Protein AF-A0A2D9DN29-F1 (afdb_monomer_lite)

pLDDT: mean 83.64, std 12.8, range [42.81, 98.19]

Sequence (207 aa):
MEIKDIDKYRRTLFHETGHYIARKLNLSIYKKGAGIKEIYIKEEKFTTNGLDYSGGATAKIPENYVDEGFIKDVPHYIAVIIYGCIIQVLYQRNFKNKKFRECFSLDNSAQGISDMDSFTRIGIEFTGPKRLKLVEYIENEYLDLIEENYKKLEKMVGKETFIFEKEGSKYILNLEQIDRLLEDFLISHTKYYKRFIKKIIEIKNDR

Foldseek 3Di:
DDDDPVVLVLLQLQLQLQLQLLQVLCCVPPVDDFAWPWKKKFWDADPPPGIHIHIDTDGPADPPDDDPVADPLLLSQLSSLLRSLLRSQLVCCVPPVDFSVVLADPPDPPRNVVSNVSQCRNPPLCDDPLVVQLSCCSRPPLSVVCNVLSVLVCVQSVPDDQFPDDDPRMGIGDVVSSCVSCVVSSVVCSVSSVVSSVVNVVSSPDD

Secondary structure (DSSP, 8-state):
-PPSSHHHHHHHHHHHHHHHHHHHHIIIII--S-EEEEEEEEEEEETTTEEEEEEEEEEE--TT----SS-S-HHHHHHHHHHHHHHHHHHHHHHH---GGGGG-TT--SSSHHHHHHHHTTGGGG-THHHHHHHHHIIIIIHHHHHHHHHHHHHHHTT---EEEEETTEEEE-HHHHHHHHHHHHHHHHHHHHHHHHHHHHHHH--

Radius of gyration: 16.64 Å; chains: 1; bounding box: 40×39×47 Å

Structure (mmCIF, N/CA/C/O backbone):
data_AF-A0A2D9DN29-F1
#
_entry.id   AF-A0A2D9DN29-F1
#
loop_
_atom_site.group_PDB
_atom_site.id
_atom_site.type_symbol
_atom_site.label_atom_id
_atom_site.label_alt_id
_atom_site.label_comp_id
_atom_site.label_asym_id
_atom_site.label_entity_id
_atom_site.label_seq_id
_atom_site.pdbx_PDB_ins_code
_atom_site.Cartn_x
_atom_site.Cartn_y
_atom_site.Cartn_z
_atom_site.occupancy
_atom_site.B_iso_or_equiv
_atom_site.auth_seq_id
_atom_site.auth_comp_id
_atom_site.auth_asym_id
_atom_site.auth_atom_id
_atom_site.pdbx_PDB_model_num
ATOM 1 N N . MET A 1 1 ? -12.395 -1.067 23.835 1.00 66.81 1 MET A N 1
ATOM 2 C CA . MET A 1 1 ? -11.201 -0.212 23.678 1.00 66.81 1 MET A CA 1
ATOM 3 C C . MET A 1 1 ? -11.572 0.931 22.758 1.00 66.81 1 MET A C 1
ATOM 5 O O . MET A 1 1 ? -12.096 0.666 21.687 1.00 66.81 1 MET A O 1
ATOM 9 N N . GLU A 1 2 ? -11.390 2.170 23.200 1.00 74.25 2 GLU A N 1
ATOM 10 C CA . GLU A 1 2 ? -11.815 3.349 22.442 1.00 74.25 2 GLU A CA 1
ATOM 11 C C . GLU A 1 2 ? -10.648 3.899 21.616 1.00 74.25 2 GLU A C 1
ATOM 13 O O . GLU A 1 2 ? -9.566 4.147 22.153 1.00 74.25 2 GLU A O 1
ATOM 18 N N . ILE A 1 3 ? -10.864 4.056 20.310 1.00 80.56 3 ILE A N 1
ATOM 19 C CA . ILE A 1 3 ? -9.913 4.680 19.387 1.00 80.56 3 ILE A CA 1
ATOM 20 C C . ILE A 1 3 ? -10.229 6.169 19.339 1.00 80.56 3 ILE A C 1
ATOM 22 O O . ILE A 1 3 ? -11.357 6.562 19.045 1.00 80.56 3 ILE A O 1
ATOM 26 N N . LYS A 1 4 ? -9.226 6.999 19.608 1.00 79.62 4 LYS A N 1
ATOM 27 C CA . LYS A 1 4 ? -9.350 8.455 19.532 1.00 79.62 4 LYS A CA 1
ATOM 28 C C . LYS A 1 4 ? -9.124 8.901 18.088 1.00 79.62 4 LYS A C 1
ATOM 30 O O . LYS A 1 4 ? -8.220 8.401 17.445 1.00 79.62 4 LYS A O 1
ATOM 35 N N . ASP A 1 5 ? -9.913 9.845 17.580 1.00 84.25 5 ASP A N 1
ATOM 36 C CA . ASP A 1 5 ? -9.777 10.343 16.195 1.00 84.25 5 ASP A CA 1
ATOM 37 C C . ASP A 1 5 ? -9.776 9.197 15.152 1.00 84.25 5 ASP A C 1
ATOM 39 O O . ASP A 1 5 ? -8.768 8.861 14.518 1.00 84.25 5 ASP A O 1
ATOM 43 N N . ILE A 1 6 ? -10.944 8.555 15.019 1.00 85.19 6 ILE A N 1
ATOM 44 C CA . ILE A 1 6 ? -11.143 7.357 14.190 1.00 85.19 6 ILE A CA 1
ATOM 45 C C . ILE A 1 6 ? -10.719 7.560 12.730 1.00 85.19 6 ILE A C 1
ATOM 47 O O . ILE A 1 6 ? -10.278 6.611 12.086 1.00 85.19 6 ILE A O 1
ATOM 51 N N . ASP A 1 7 ? -10.800 8.785 12.212 1.00 85.19 7 ASP A N 1
ATOM 52 C CA . ASP A 1 7 ? -10.444 9.092 10.830 1.00 85.19 7 ASP A CA 1
ATOM 53 C C . ASP A 1 7 ? -8.933 9.024 10.607 1.00 85.19 7 ASP A C 1
ATOM 55 O O . ASP A 1 7 ? -8.484 8.443 9.611 1.00 85.19 7 ASP A O 1
ATOM 59 N N . LYS A 1 8 ? -8.134 9.562 11.541 1.00 86.69 8 LYS A N 1
ATOM 60 C CA . LYS A 1 8 ? -6.669 9.439 11.489 1.00 86.69 8 LYS A CA 1
ATOM 61 C C . LYS A 1 8 ? -6.223 7.997 11.688 1.00 86.69 8 LYS A C 1
ATOM 63 O O . LYS A 1 8 ? -5.358 7.538 10.943 1.00 86.69 8 LYS A O 1
ATOM 68 N N . TYR A 1 9 ? -6.847 7.274 12.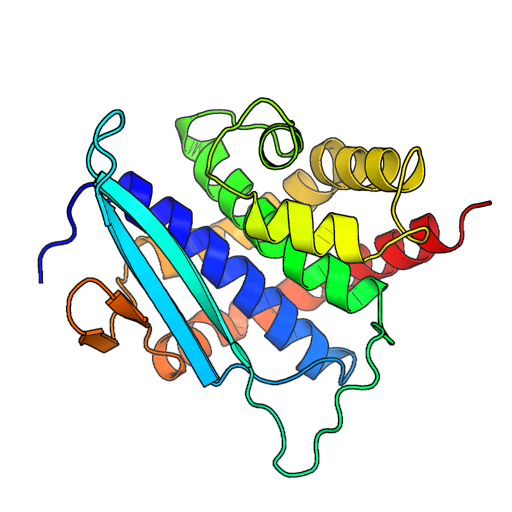618 1.00 88.00 9 TYR A N 1
ATOM 69 C CA . TYR A 1 9 ? -6.584 5.848 12.803 1.00 88.00 9 TYR A CA 1
ATOM 70 C C . TYR A 1 9 ? -6.886 5.054 11.527 1.00 88.00 9 TYR A C 1
ATOM 72 O O . TYR A 1 9 ? -6.027 4.321 11.042 1.00 88.00 9 TYR A O 1
ATOM 80 N N . ARG A 1 10 ? -8.077 5.231 10.937 1.00 88.50 10 ARG A N 1
ATOM 81 C CA . ARG A 1 10 ? -8.487 4.524 9.714 1.00 88.50 10 ARG A CA 1
ATOM 82 C C . ARG A 1 10 ? -7.567 4.832 8.545 1.00 88.50 10 ARG A C 1
ATOM 84 O O . ARG A 1 10 ? -7.200 3.919 7.817 1.00 88.50 10 ARG A O 1
ATOM 91 N N . ARG A 1 11 ? -7.145 6.088 8.384 1.00 89.06 11 ARG A N 1
ATOM 92 C CA . ARG A 1 11 ? -6.163 6.466 7.360 1.00 89.06 11 ARG A CA 1
ATOM 93 C C . ARG A 1 11 ? -4.888 5.625 7.486 1.00 89.06 11 ARG A C 1
ATOM 95 O O . ARG A 1 11 ? -4.448 5.060 6.488 1.00 89.06 11 ARG A O 1
ATOM 102 N N . THR A 1 12 ? -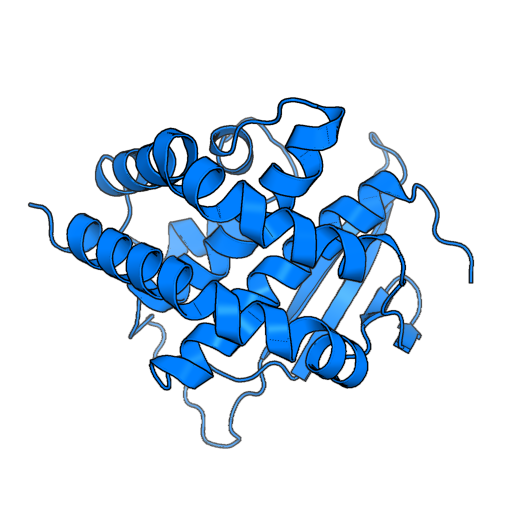4.332 5.519 8.691 1.00 89.81 12 THR A N 1
ATOM 103 C CA . THR A 1 12 ? -3.129 4.715 8.952 1.00 89.81 12 THR A CA 1
ATOM 104 C C . THR A 1 12 ? -3.409 3.216 8.797 1.00 89.81 12 THR A C 1
ATOM 106 O O . THR A 1 12 ? -2.601 2.496 8.223 1.00 89.81 12 THR A O 1
ATOM 109 N N . LEU A 1 13 ? -4.591 2.741 9.194 1.00 91.06 13 LEU A N 1
ATOM 110 C CA . LEU A 1 13 ? -5.007 1.353 8.988 1.00 91.06 13 LEU A CA 1
ATOM 111 C C . LEU A 1 13 ? -5.055 0.968 7.504 1.00 91.06 13 LEU A C 1
ATOM 113 O O . LEU A 1 13 ? -4.534 -0.079 7.122 1.00 91.06 13 LEU A O 1
ATOM 117 N N . PHE A 1 14 ? -5.650 1.810 6.659 1.00 91.81 14 PHE A N 1
ATOM 118 C CA . PHE A 1 14 ? -5.684 1.587 5.213 1.00 91.81 14 PHE A CA 1
ATOM 119 C C . PHE A 1 14 ? -4.281 1.621 4.598 1.00 91.81 14 PHE A C 1
ATOM 121 O O . PHE A 1 14 ? -3.990 0.804 3.724 1.00 91.81 14 PHE A O 1
ATOM 128 N N . HIS A 1 15 ? -3.405 2.502 5.085 1.00 92.25 15 HIS A N 1
ATOM 129 C CA . HIS A 1 15 ? -2.005 2.551 4.670 1.00 92.25 15 HIS A CA 1
ATOM 130 C C . HIS A 1 15 ? -1.276 1.230 4.963 1.00 92.25 15 HIS A C 1
ATOM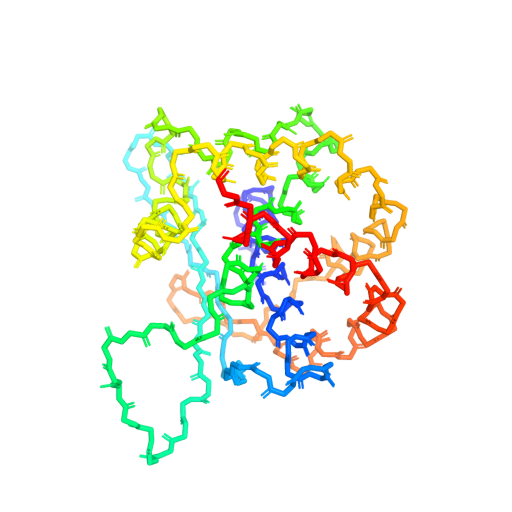 132 O O . HIS A 1 15 ? -0.771 0.576 4.048 1.00 92.25 15 HIS A O 1
ATOM 138 N N . GLU A 1 16 ? -1.307 0.763 6.213 1.00 91.38 16 GLU A N 1
ATOM 139 C CA . GLU A 1 16 ? -0.656 -0.497 6.593 1.00 91.38 16 GLU A CA 1
ATOM 140 C C . GLU A 1 16 ? -1.271 -1.710 5.888 1.00 91.38 16 GLU A C 1
ATOM 142 O O . GLU A 1 16 ? -0.565 -2.633 5.469 1.00 91.38 16 GLU A O 1
ATOM 147 N N . THR A 1 17 ? -2.588 -1.687 5.671 1.00 92.06 17 THR A N 1
ATOM 148 C CA . THR A 1 17 ? -3.281 -2.716 4.887 1.00 92.06 17 THR A CA 1
ATOM 149 C C . THR A 1 17 ? -2.782 -2.741 3.440 1.00 92.06 17 THR A C 1
ATOM 151 O O . THR A 1 17 ? -2.617 -3.816 2.863 1.00 92.06 17 THR A O 1
ATOM 154 N N . GLY A 1 18 ? -2.471 -1.584 2.847 1.00 94.19 18 GLY A N 1
ATOM 155 C CA . GLY A 1 18 ? -1.857 -1.508 1.521 1.00 94.19 18 GLY A CA 1
ATOM 156 C C . GLY A 1 18 ? -0.496 -2.201 1.469 1.00 94.19 18 GLY A C 1
ATOM 157 O O . GLY A 1 18 ? -0.277 -3.061 0.610 1.00 94.19 18 GLY A O 1
ATOM 158 N N . HIS A 1 19 ? 0.393 -1.917 2.424 1.00 92.75 19 HIS A N 1
ATOM 159 C CA . HIS A 1 19 ? 1.672 -2.627 2.523 1.00 92.75 19 HIS A CA 1
ATOM 160 C C . HIS A 1 19 ? 1.491 -4.137 2.719 1.00 92.75 19 HIS A C 1
ATOM 162 O O . HIS A 1 19 ? 2.220 -4.935 2.119 1.00 92.75 19 HIS A O 1
ATOM 168 N N . TYR A 1 20 ? 0.520 -4.537 3.544 1.00 93.38 20 TYR A N 1
ATOM 169 C CA . TYR A 1 20 ? 0.180 -5.939 3.767 1.00 93.38 20 TYR A CA 1
ATOM 170 C C . TYR A 1 20 ? -0.211 -6.641 2.463 1.00 93.38 20 TYR A C 1
ATOM 172 O O . TYR A 1 20 ? 0.391 -7.657 2.101 1.00 93.38 20 TYR A O 1
ATOM 180 N N . ILE A 1 21 ? -1.160 -6.059 1.722 1.00 94.50 21 ILE A N 1
ATOM 181 C CA . ILE A 1 21 ? -1.642 -6.570 0.433 1.00 94.50 21 ILE A CA 1
ATOM 182 C C . ILE A 1 21 ? -0.472 -6.771 -0.533 1.00 94.50 21 ILE A C 1
ATOM 184 O O . ILE A 1 21 ? -0.311 -7.861 -1.086 1.00 94.50 21 ILE A O 1
ATOM 188 N N . ALA A 1 22 ? 0.381 -5.760 -0.705 1.00 95.69 22 ALA A N 1
ATOM 189 C CA . ALA A 1 22 ? 1.507 -5.835 -1.633 1.00 95.69 22 ALA A CA 1
ATOM 190 C C . ALA A 1 22 ? 2.504 -6.943 -1.266 1.00 95.69 22 ALA A C 1
ATOM 192 O O . ALA A 1 22 ? 2.942 -7.700 -2.134 1.00 95.69 22 ALA A O 1
ATOM 193 N N . ARG A 1 23 ? 2.825 -7.109 0.024 1.00 94.19 23 ARG A N 1
ATOM 194 C CA . ARG A 1 23 ? 3.705 -8.196 0.490 1.00 94.19 23 ARG A CA 1
ATOM 195 C C . ARG A 1 23 ? 3.085 -9.575 0.248 1.00 94.19 23 ARG A C 1
ATOM 197 O O . ARG A 1 23 ? 3.772 -10.466 -0.250 1.00 94.19 23 ARG A O 1
ATOM 204 N N . LYS A 1 24 ? 1.790 -9.755 0.534 1.00 94.50 24 LYS A N 1
ATOM 205 C CA . LYS A 1 24 ? 1.083 -11.028 0.291 1.00 94.50 24 LYS A CA 1
ATOM 206 C C . LYS A 1 24 ? 1.020 -11.370 -1.197 1.00 94.50 24 LYS A C 1
ATOM 208 O O . LYS A 1 24 ? 1.250 -12.522 -1.571 1.00 94.50 24 LYS A O 1
ATOM 213 N N . LEU A 1 25 ? 0.772 -10.384 -2.056 1.00 96.25 25 LEU A N 1
ATOM 214 C CA . LEU A 1 25 ? 0.756 -10.574 -3.508 1.00 96.25 25 LEU A CA 1
ATOM 215 C C . LEU A 1 25 ? 2.161 -10.838 -4.069 1.00 96.25 25 LEU A C 1
ATOM 217 O O . LEU A 1 25 ? 2.321 -11.723 -4.907 1.00 96.25 25 LEU A O 1
ATOM 221 N N . ASN A 1 26 ? 3.196 -10.162 -3.563 1.00 95.62 26 ASN A N 1
ATOM 222 C CA . ASN A 1 26 ? 4.586 -10.450 -3.933 1.00 95.62 26 ASN A CA 1
ATOM 223 C C . ASN A 1 26 ? 4.983 -11.899 -3.620 1.00 95.62 26 ASN A C 1
ATOM 225 O O . ASN A 1 26 ? 5.569 -12.576 -4.468 1.00 95.62 26 ASN A O 1
ATOM 229 N N . LEU A 1 27 ? 4.631 -12.391 -2.432 1.00 93.31 27 LEU A N 1
ATOM 230 C CA . LEU A 1 27 ? 4.927 -13.765 -2.027 1.00 93.31 27 LEU A CA 1
ATOM 231 C C . LEU A 1 27 ? 4.133 -14.791 -2.836 1.00 93.31 27 LEU A C 1
ATOM 233 O O . LEU A 1 27 ? 4.716 -15.745 -3.346 1.00 93.31 27 LEU A O 1
ATOM 237 N N . SER A 1 28 ? 2.822 -14.595 -2.981 1.00 94.06 28 SER A N 1
ATOM 238 C CA . SER A 1 28 ? 1.945 -15.569 -3.646 1.00 94.06 28 SER A CA 1
ATOM 239 C C . SER A 1 28 ? 2.158 -15.647 -5.160 1.00 94.06 28 SER A C 1
ATOM 241 O O . SER A 1 28 ? 2.118 -16.738 -5.723 1.00 94.06 28 SER A O 1
ATOM 243 N N . ILE A 1 29 ? 2.415 -14.517 -5.828 1.00 95.81 29 ILE A N 1
ATOM 244 C CA . ILE A 1 29 ? 2.535 -14.461 -7.292 1.00 95.81 29 ILE A CA 1
ATOM 245 C C . ILE A 1 29 ? 3.979 -14.682 -7.744 1.00 95.81 29 ILE A C 1
ATOM 247 O O . ILE A 1 29 ? 4.219 -15.408 -8.708 1.00 95.81 29 ILE A O 1
ATOM 251 N N . TYR A 1 30 ? 4.935 -14.032 -7.078 1.00 94.75 30 TYR A N 1
ATOM 252 C CA . TYR A 1 30 ? 6.318 -13.928 -7.555 1.00 94.75 30 TYR A CA 1
ATOM 253 C C . TYR A 1 30 ? 7.326 -14.647 -6.657 1.00 94.75 30 TYR A C 1
ATOM 255 O O . TYR A 1 30 ? 8.495 -14.750 -7.028 1.00 94.75 30 TYR A O 1
ATOM 263 N N . LYS A 1 31 ? 6.894 -15.146 -5.489 1.00 92.25 31 LYS A N 1
ATOM 264 C CA . LYS A 1 31 ? 7.772 -15.717 -4.455 1.00 92.25 31 LYS A CA 1
ATOM 265 C C . LYS A 1 31 ? 8.882 -14.735 -4.047 1.00 92.25 31 LYS A C 1
ATOM 267 O O . LYS A 1 31 ? 10.027 -15.133 -3.850 1.00 92.25 31 LYS A O 1
ATOM 272 N N . LYS A 1 32 ? 8.549 -13.438 -3.967 1.00 90.12 32 LYS A N 1
ATOM 273 C CA . LYS A 1 32 ? 9.483 -12.347 -3.637 1.00 90.12 32 LYS A CA 1
ATOM 274 C C . LYS A 1 32 ? 9.167 -11.700 -2.291 1.00 90.12 32 LYS A C 1
ATOM 276 O O . LYS A 1 32 ? 8.002 -11.514 -1.947 1.00 90.12 32 LYS A O 1
ATOM 281 N N . GLY A 1 33 ? 10.218 -11.273 -1.590 1.00 83.56 33 GLY A N 1
ATOM 282 C CA . GLY A 1 33 ? 10.129 -10.611 -0.288 1.00 83.56 33 GLY A CA 1
ATOM 283 C C . GLY A 1 33 ? 10.006 -11.584 0.886 1.00 83.56 33 GLY A C 1
ATOM 284 O O . GLY A 1 33 ? 10.114 -12.797 0.726 1.00 83.56 33 GLY A O 1
ATOM 285 N N . ALA A 1 34 ? 9.794 -11.029 2.077 1.00 82.69 34 ALA A N 1
ATOM 286 C CA . ALA A 1 34 ? 9.571 -11.784 3.304 1.00 82.69 34 ALA A CA 1
ATOM 287 C C . ALA A 1 34 ? 8.096 -11.722 3.724 1.00 82.69 34 ALA A C 1
ATOM 289 O O . ALA A 1 34 ? 7.380 -10.770 3.400 1.00 82.69 34 ALA A O 1
ATOM 290 N N . GLY A 1 35 ? 7.659 -12.740 4.470 1.00 84.88 35 GLY A N 1
ATOM 291 C CA . GLY A 1 35 ? 6.363 -12.737 5.151 1.00 84.88 35 GLY A CA 1
ATOM 292 C C . GLY A 1 35 ? 6.244 -11.597 6.158 1.00 84.88 35 GLY A C 1
ATOM 293 O O . GLY A 1 35 ? 7.219 -10.918 6.475 1.00 84.88 35 GLY A O 1
ATOM 294 N N . ILE A 1 36 ? 5.045 -11.413 6.696 1.00 88.69 36 ILE A N 1
ATOM 295 C CA . ILE A 1 36 ? 4.774 -10.430 7.747 1.00 88.69 36 ILE A CA 1
ATOM 296 C C . ILE A 1 36 ? 4.655 -11.183 9.065 1.00 88.69 36 ILE A C 1
ATOM 298 O O . ILE A 1 36 ? 3.959 -12.195 9.134 1.00 88.69 36 ILE A O 1
ATOM 302 N N . LYS A 1 37 ? 5.368 -10.709 10.084 1.00 89.12 37 LYS A N 1
ATOM 303 C CA . LYS A 1 37 ? 5.278 -11.221 11.453 1.00 89.12 37 LYS A CA 1
ATOM 304 C C . LYS A 1 37 ? 4.251 -10.434 12.261 1.00 89.12 37 LYS A C 1
ATOM 306 O O . LYS A 1 37 ? 3.500 -11.029 13.019 1.00 89.12 37 LYS A O 1
ATOM 311 N N . GLU A 1 38 ? 4.216 -9.119 12.084 1.00 90.00 38 GLU A N 1
ATOM 312 C CA . GLU A 1 38 ? 3.331 -8.227 12.830 1.00 90.00 38 GLU A CA 1
ATOM 313 C C . GLU A 1 38 ? 3.004 -6.991 11.989 1.00 90.00 38 GLU A C 1
ATOM 315 O O . GLU A 1 38 ? 3.858 -6.516 11.235 1.00 90.00 38 GLU A O 1
ATOM 320 N N . ILE A 1 39 ? 1.795 -6.456 12.159 1.00 91.75 39 ILE A N 1
ATOM 321 C CA . ILE A 1 39 ? 1.445 -5.082 11.790 1.00 91.75 39 ILE A CA 1
ATOM 322 C C . ILE A 1 39 ? 0.942 -4.379 13.034 1.00 91.75 39 ILE A C 1
ATOM 324 O O . ILE A 1 39 ? 0.201 -4.963 13.827 1.00 91.75 39 ILE A O 1
ATOM 328 N N . TYR A 1 40 ? 1.314 -3.116 13.180 1.00 91.56 40 TYR A N 1
ATOM 329 C CA . TYR A 1 40 ? 0.842 -2.287 14.264 1.00 91.56 40 TYR A CA 1
ATOM 330 C C . TYR A 1 40 ? 0.505 -0.872 13.817 1.00 91.56 40 TYR A C 1
ATOM 332 O O . TYR A 1 40 ? 1.000 -0.367 12.811 1.00 91.56 40 TYR A O 1
ATOM 340 N N . ILE A 1 41 ? -0.316 -0.221 14.632 1.00 91.06 41 ILE A N 1
ATOM 341 C CA . ILE A 1 41 ? -0.629 1.201 14.550 1.00 91.06 41 ILE A CA 1
ATOM 342 C C . ILE A 1 41 ? -0.315 1.808 15.913 1.00 91.06 41 ILE A C 1
ATOM 344 O O . ILE A 1 41 ? -0.793 1.315 16.928 1.00 91.06 41 ILE A O 1
ATOM 348 N N . LYS A 1 42 ? 0.484 2.866 15.973 1.00 90.81 42 LYS A N 1
ATOM 349 C CA . LYS A 1 42 ? 0.934 3.495 17.215 1.00 90.81 42 LYS A CA 1
ATOM 350 C C . LYS A 1 42 ? 0.380 4.910 17.337 1.00 90.81 42 LYS A C 1
ATOM 352 O O . LYS A 1 42 ? 0.438 5.688 16.391 1.00 90.81 42 LYS A O 1
ATOM 357 N N . GLU A 1 43 ? -0.141 5.246 18.516 1.00 89.31 43 GLU A N 1
ATOM 358 C CA . GLU A 1 43 ? -0.519 6.622 18.850 1.00 89.31 43 GLU A CA 1
ATOM 359 C C . GLU A 1 43 ? 0.728 7.486 19.003 1.00 89.31 43 GLU A C 1
ATOM 361 O O . GLU A 1 43 ? 1.594 7.202 19.837 1.00 89.31 43 GLU A O 1
ATOM 366 N N . GLU A 1 44 ? 0.770 8.575 18.245 1.00 86.19 44 GLU A N 1
ATOM 367 C CA . GLU A 1 44 ? 1.776 9.621 18.354 1.00 86.19 44 GLU A CA 1
ATOM 368 C C . GLU A 1 44 ? 1.108 10.889 18.884 1.00 86.19 44 GLU A C 1
ATOM 370 O O . GLU A 1 44 ? 0.090 11.351 18.367 1.00 86.19 44 GLU A O 1
ATOM 375 N N . LYS A 1 45 ? 1.668 11.465 19.947 1.00 78.75 45 LYS A N 1
ATOM 376 C CA . LYS A 1 45 ? 1.213 12.755 20.473 1.00 78.75 45 LYS A CA 1
ATOM 377 C C . LYS A 1 45 ? 2.197 13.825 20.036 1.00 78.75 45 LYS A C 1
ATOM 379 O O . LYS A 1 45 ? 3.320 13.862 20.530 1.00 78.75 45 LYS A O 1
ATOM 384 N N . PHE A 1 46 ? 1.757 14.704 19.146 1.00 73.12 46 PHE A N 1
ATOM 385 C CA . PHE A 1 46 ? 2.530 15.860 18.714 1.00 73.12 46 PHE A CA 1
ATOM 386 C C . PHE A 1 46 ? 2.078 17.105 19.475 1.00 73.12 46 PHE A C 1
ATOM 388 O O . PHE A 1 46 ? 0.885 17.338 19.669 1.00 73.12 46 PHE A O 1
ATOM 395 N N . THR A 1 47 ? 3.036 17.931 19.888 1.00 54.47 47 THR A N 1
ATOM 396 C CA . THR A 1 47 ? 2.775 19.176 20.626 1.00 54.47 47 THR A CA 1
ATOM 397 C C . THR A 1 47 ? 1.980 20.197 19.808 1.00 54.47 47 THR A C 1
ATOM 399 O O . THR A 1 47 ? 1.227 20.973 20.385 1.00 54.47 47 THR A O 1
ATOM 402 N N . THR A 1 48 ? 2.106 20.180 18.477 1.00 58.38 48 THR A N 1
ATOM 403 C CA . THR A 1 48 ? 1.499 21.159 17.558 1.00 58.38 48 THR A CA 1
ATOM 404 C C . THR A 1 48 ? 0.238 20.665 16.845 1.00 58.38 48 THR A C 1
ATOM 406 O O . THR A 1 48 ? -0.668 21.456 16.608 1.00 58.38 48 THR A O 1
ATOM 409 N N . ASN A 1 49 ? 0.146 19.367 16.534 1.00 62.03 49 ASN A N 1
ATOM 410 C CA . ASN A 1 49 ? -0.927 18.794 15.700 1.00 62.03 49 ASN A CA 1
ATOM 411 C C . ASN A 1 49 ? -1.892 17.872 16.475 1.00 62.03 49 ASN A C 1
ATOM 413 O O . ASN A 1 49 ? -2.767 17.233 15.882 1.00 62.03 49 ASN A O 1
ATOM 417 N N . GLY A 1 50 ? -1.744 17.800 17.801 1.00 78.50 50 GLY A N 1
ATOM 418 C CA . GLY A 1 50 ? -2.542 16.935 18.665 1.00 78.50 50 GLY A CA 1
ATOM 419 C C . GLY A 1 50 ? -2.182 15.453 18.515 1.00 78.50 50 GLY A C 1
ATOM 420 O O . GLY A 1 50 ? -1.014 15.089 18.388 1.00 78.50 50 GLY A O 1
ATOM 421 N N . LEU A 1 51 ? -3.195 14.586 18.582 1.00 81.75 51 LEU A N 1
ATOM 422 C CA . LEU A 1 51 ? -3.040 13.140 18.408 1.00 81.75 51 LEU A CA 1
ATOM 423 C C . LEU A 1 51 ? -2.941 12.770 16.922 1.00 81.75 51 LEU A C 1
ATOM 425 O O . LEU A 1 51 ? -3.720 13.267 16.102 1.00 81.75 51 LEU A O 1
ATOM 429 N N . ASP A 1 52 ? -2.041 11.850 16.601 1.00 86.56 52 ASP A N 1
ATOM 430 C CA . ASP A 1 52 ? -1.899 11.228 15.290 1.00 86.56 52 ASP A CA 1
ATOM 431 C C . ASP A 1 52 ? -1.561 9.732 15.421 1.00 86.56 52 ASP A C 1
ATOM 433 O O . ASP A 1 52 ? -1.397 9.208 16.526 1.00 86.56 52 ASP A O 1
ATOM 437 N N . TYR A 1 53 ? -1.46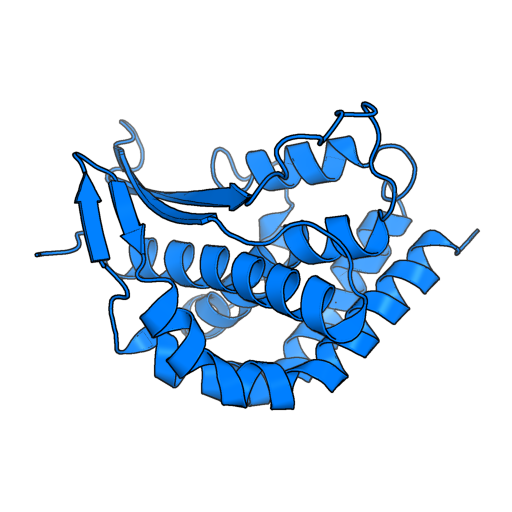9 9.045 14.285 1.00 86.50 53 TYR A N 1
ATOM 438 C CA . TYR A 1 53 ? -1.210 7.612 14.213 1.00 86.50 53 TYR A CA 1
ATOM 439 C C . TYR A 1 53 ? -0.109 7.294 13.204 1.00 86.50 53 TYR A C 1
ATOM 441 O O . TYR A 1 53 ? -0.257 7.587 12.015 1.00 86.50 53 TYR A O 1
ATOM 449 N N . SER A 1 54 ? 0.952 6.635 13.665 1.00 88.00 54 SER A N 1
ATOM 450 C CA . SER A 1 54 ? 1.967 6.009 12.814 1.00 88.00 54 SER A CA 1
ATOM 451 C C . SER A 1 54 ? 1.674 4.516 12.660 1.00 88.00 54 SER A C 1
ATOM 453 O O . SER A 1 54 ? 0.964 3.925 13.475 1.00 88.00 54 SER A O 1
ATOM 455 N N . GLY A 1 55 ? 2.171 3.905 11.593 1.00 87.44 55 GLY A N 1
ATOM 456 C CA . GLY A 1 55 ? 2.030 2.476 11.351 1.00 87.44 55 GLY A CA 1
ATOM 457 C C . GLY A 1 55 ? 3.387 1.818 11.154 1.00 87.44 55 GLY A C 1
ATOM 458 O O . GLY A 1 55 ? 4.410 2.492 11.004 1.00 87.44 55 GLY A O 1
ATOM 459 N N . GLY A 1 56 ? 3.408 0.495 11.233 1.00 87.44 56 GLY A N 1
ATOM 460 C CA . GLY A 1 56 ? 4.589 -0.267 10.883 1.00 87.44 56 GLY A CA 1
ATOM 461 C C . GLY A 1 56 ? 4.309 -1.753 10.773 1.00 87.44 56 GLY A C 1
ATOM 462 O O . GLY A 1 56 ? 3.349 -2.286 11.332 1.00 87.44 56 GLY A O 1
ATOM 463 N N . ALA A 1 57 ? 5.204 -2.435 10.067 1.00 85.94 57 ALA A N 1
ATOM 464 C CA . ALA A 1 57 ? 5.158 -3.874 9.895 1.00 85.94 57 ALA A CA 1
ATOM 465 C C . ALA A 1 57 ? 6.538 -4.482 10.128 1.00 85.94 57 ALA A C 1
ATOM 467 O O . ALA A 1 57 ? 7.541 -3.987 9.609 1.00 85.94 57 ALA A O 1
ATOM 468 N N . THR A 1 58 ? 6.586 -5.595 10.853 1.00 85.44 58 THR A N 1
ATOM 469 C CA . THR A 1 58 ? 7.814 -6.377 11.017 1.00 85.44 58 THR A CA 1
ATOM 470 C C . THR A 1 58 ? 7.798 -7.575 10.075 1.00 85.44 58 THR A C 1
ATOM 472 O O . THR A 1 58 ? 6.789 -8.271 9.920 1.00 85.44 58 THR A O 1
ATOM 475 N N . ALA A 1 59 ? 8.920 -7.811 9.398 1.00 84.44 59 ALA A N 1
ATOM 476 C CA . ALA A 1 59 ? 9.063 -8.931 8.479 1.00 84.44 59 ALA A CA 1
ATOM 477 C C . ALA A 1 59 ? 9.355 -10.238 9.232 1.00 84.44 59 ALA A C 1
ATOM 479 O O . ALA A 1 59 ? 10.032 -10.254 10.261 1.00 84.44 59 ALA A O 1
ATOM 480 N N . LYS A 1 60 ? 8.896 -11.360 8.677 1.00 86.06 60 LYS A N 1
ATOM 481 C CA . LYS A 1 60 ? 9.309 -12.703 9.087 1.00 86.06 60 LYS A CA 1
ATOM 482 C C . LYS A 1 60 ? 10.663 -13.013 8.444 1.00 86.06 60 LYS A C 1
ATOM 484 O O . LYS A 1 60 ? 10.718 -13.585 7.356 1.00 86.06 60 LYS A O 1
ATOM 489 N N . ILE A 1 61 ? 11.735 -12.564 9.092 1.00 81.50 61 ILE A N 1
ATOM 490 C CA . ILE A 1 61 ? 13.116 -12.767 8.640 1.00 81.50 61 ILE A CA 1
ATOM 491 C C . ILE A 1 61 ? 13.526 -14.227 8.929 1.00 81.50 61 ILE A C 1
ATOM 493 O O . ILE A 1 61 ? 13.366 -14.669 10.068 1.00 81.50 61 ILE A O 1
ATOM 497 N N . PRO A 1 62 ? 14.006 -14.997 7.933 1.00 80.38 62 PRO A N 1
ATOM 498 C CA . PRO A 1 62 ? 14.567 -16.330 8.162 1.00 80.38 62 PRO A CA 1
ATOM 499 C C . PRO A 1 62 ? 15.782 -16.289 9.097 1.00 80.38 62 PRO A C 1
ATOM 501 O O . PRO A 1 62 ? 16.575 -15.357 9.015 1.00 80.38 62 PRO A O 1
ATOM 504 N N . GLU A 1 63 ? 15.983 -17.324 9.915 1.00 83.38 63 GLU A N 1
ATOM 505 C CA . GLU A 1 63 ? 17.121 -17.401 10.856 1.00 83.38 63 GLU A CA 1
ATOM 506 C C . GLU A 1 63 ? 18.486 -17.248 10.164 1.00 83.38 63 GLU A C 1
ATOM 508 O O . GLU A 1 63 ? 19.394 -16.636 10.713 1.00 83.38 63 GLU A O 1
ATOM 513 N N . ASN A 1 64 ? 18.601 -17.732 8.924 1.00 82.88 64 ASN A N 1
ATOM 514 C CA . ASN A 1 64 ? 19.830 -17.683 8.126 1.00 82.88 64 ASN A CA 1
ATOM 515 C C . ASN A 1 64 ? 19.883 -16.487 7.156 1.00 82.88 64 ASN A C 1
ATOM 517 O O . ASN A 1 64 ? 20.616 -16.527 6.167 1.00 82.88 64 ASN A O 1
ATOM 521 N N . TYR A 1 65 ? 19.057 -15.457 7.359 1.00 79.38 65 TYR A N 1
ATOM 522 C CA . TYR A 1 65 ? 19.073 -14.276 6.500 1.00 79.38 65 TYR A CA 1
ATOM 523 C C . TYR A 1 65 ? 20.341 -13.452 6.733 1.00 79.38 65 TYR A C 1
ATOM 525 O O . TYR A 1 65 ? 20.633 -13.046 7.856 1.00 79.38 65 TYR A O 1
ATOM 533 N N . VAL A 1 66 ? 21.054 -13.160 5.649 1.00 77.12 66 VAL A N 1
ATOM 534 C CA . VAL A 1 66 ? 22.193 -12.243 5.644 1.00 77.12 66 VAL A CA 1
ATOM 535 C C . VAL A 1 66 ? 21.759 -10.976 4.921 1.00 77.12 66 VAL A C 1
ATOM 537 O O . VAL A 1 66 ? 21.296 -11.043 3.783 1.00 77.12 66 VAL A O 1
ATOM 540 N N . ASP A 1 67 ? 21.885 -9.828 5.587 1.00 77.69 67 ASP A N 1
ATOM 541 C CA . ASP A 1 67 ? 21.661 -8.540 4.939 1.00 77.69 67 ASP A CA 1
ATOM 542 C C . ASP A 1 67 ? 22.820 -8.250 3.983 1.00 77.69 67 ASP A C 1
ATOM 544 O O . ASP A 1 67 ? 23.953 -8.013 4.397 1.00 77.69 67 ASP A O 1
ATOM 548 N N . GLU A 1 68 ? 22.531 -8.307 2.686 1.00 76.44 68 GLU A N 1
ATOM 549 C CA . GLU A 1 68 ? 23.513 -8.051 1.634 1.00 76.44 68 GLU A CA 1
ATOM 550 C C . GLU A 1 68 ? 23.750 -6.548 1.407 1.00 76.44 68 GLU A C 1
ATOM 552 O O . GLU A 1 68 ? 24.607 -6.175 0.610 1.00 76.44 68 GLU A O 1
ATOM 557 N N . GLY A 1 69 ? 23.004 -5.671 2.090 1.00 71.31 69 GLY A N 1
ATOM 558 C CA . GLY A 1 69 ? 23.165 -4.219 2.004 1.00 71.31 69 GLY A CA 1
ATOM 559 C C . GLY A 1 69 ? 22.609 -3.587 0.723 1.00 71.31 69 GLY A C 1
ATOM 560 O O . GLY A 1 69 ? 22.725 -2.376 0.543 1.00 71.31 69 GLY A O 1
ATOM 561 N N . PHE A 1 70 ? 21.982 -4.369 -0.166 1.00 71.00 70 PHE A N 1
ATOM 562 C CA . PHE A 1 70 ? 21.308 -3.869 -1.366 1.00 71.00 70 PH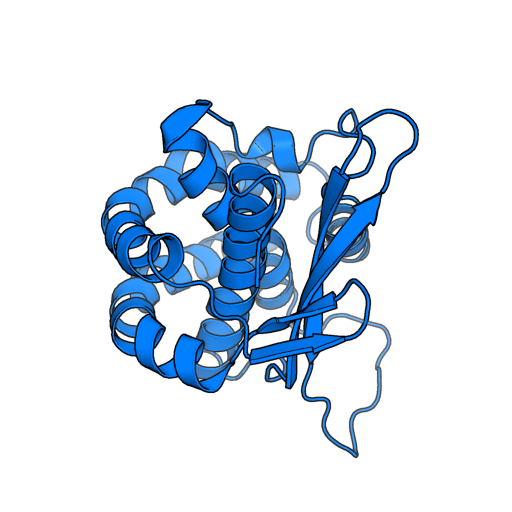E A CA 1
ATOM 563 C C . PHE A 1 70 ? 19.977 -4.582 -1.640 1.00 71.00 70 PHE A C 1
ATOM 565 O O . PHE A 1 70 ? 19.747 -5.729 -1.256 1.00 71.00 70 PHE A O 1
ATOM 572 N N . ILE A 1 71 ? 19.079 -3.890 -2.344 1.00 78.44 71 ILE A N 1
ATOM 573 C CA . ILE A 1 71 ? 17.749 -4.399 -2.693 1.00 78.44 71 ILE A CA 1
ATOM 574 C C . ILE A 1 71 ? 17.839 -5.190 -4.005 1.00 78.44 71 ILE A C 1
ATOM 576 O O . ILE A 1 71 ? 18.034 -4.608 -5.068 1.00 78.44 71 ILE A O 1
ATOM 580 N N . LYS A 1 72 ? 17.644 -6.514 -3.955 1.00 77.00 72 LYS A N 1
ATOM 581 C CA . LYS A 1 72 ? 17.662 -7.381 -5.155 1.00 77.00 72 LYS A CA 1
ATOM 582 C C . LYS A 1 72 ? 16.483 -7.147 -6.098 1.00 77.00 72 LYS A C 1
ATOM 584 O O . LYS A 1 72 ? 16.649 -7.029 -7.307 1.00 77.00 72 LYS A O 1
ATOM 589 N N . ASP A 1 73 ? 15.274 -7.104 -5.544 1.00 85.62 73 ASP A N 1
ATOM 590 C CA . ASP A 1 73 ? 14.025 -7.081 -6.308 1.00 85.62 73 ASP A CA 1
ATOM 591 C C . ASP A 1 73 ? 13.353 -5.709 -6.235 1.00 85.62 73 ASP A C 1
ATOM 593 O O . ASP A 1 73 ? 12.247 -5.560 -5.708 1.00 85.62 73 ASP A O 1
ATOM 597 N N . VAL A 1 74 ? 14.030 -4.701 -6.787 1.00 88.00 74 VAL A N 1
ATOM 598 C CA . VAL A 1 74 ? 13.598 -3.297 -6.720 1.00 88.00 74 VAL A CA 1
ATOM 599 C C . VAL A 1 74 ? 12.133 -3.079 -7.129 1.00 88.00 74 VAL A C 1
ATOM 601 O O . VAL A 1 74 ? 11.422 -2.440 -6.355 1.00 88.00 74 VAL A O 1
ATOM 604 N N . PRO A 1 75 ? 11.602 -3.640 -8.238 1.00 92.25 75 PRO A N 1
ATOM 605 C CA . PRO A 1 75 ? 10.198 -3.426 -8.597 1.00 92.25 75 PRO A CA 1
ATOM 606 C C . PRO A 1 75 ? 9.200 -3.889 -7.527 1.00 92.25 75 PRO A C 1
ATOM 608 O O . PRO A 1 75 ? 8.220 -3.204 -7.245 1.00 92.25 75 PRO A O 1
ATOM 611 N N . HIS A 1 76 ? 9.466 -5.036 -6.900 1.00 93.19 76 HIS A N 1
ATOM 612 C CA . HIS A 1 76 ? 8.606 -5.603 -5.860 1.00 93.19 76 HIS A CA 1
ATOM 613 C C . HIS A 1 76 ? 8.739 -4.832 -4.545 1.00 93.19 76 HIS A C 1
ATOM 615 O O . HIS A 1 76 ? 7.752 -4.664 -3.830 1.00 93.19 76 HIS A O 1
ATOM 621 N N . TYR A 1 77 ? 9.944 -4.349 -4.244 1.00 89.38 77 TYR A N 1
ATOM 622 C CA . TYR A 1 77 ? 10.213 -3.507 -3.085 1.00 89.38 77 TYR A CA 1
ATOM 623 C C . TYR A 1 77 ? 9.512 -2.144 -3.200 1.00 89.38 77 TYR A C 1
ATOM 625 O O . TYR A 1 77 ? 8.779 -1.755 -2.292 1.00 89.38 77 TYR A O 1
ATOM 633 N N . ILE A 1 78 ? 9.636 -1.475 -4.354 1.00 89.12 78 ILE A N 1
ATOM 634 C CA . ILE A 1 78 ? 8.908 -0.236 -4.677 1.00 89.12 78 ILE A CA 1
ATOM 635 C C . ILE A 1 78 ? 7.412 -0.439 -4.531 1.00 89.12 78 ILE A C 1
ATOM 637 O O . ILE A 1 78 ? 6.733 0.391 -3.928 1.00 89.12 78 ILE A O 1
ATOM 641 N N . ALA A 1 79 ? 6.899 -1.535 -5.093 1.00 93.38 79 ALA A N 1
ATOM 642 C CA . ALA A 1 79 ? 5.477 -1.800 -5.061 1.00 93.38 79 ALA A CA 1
ATOM 643 C C . ALA A 1 79 ? 4.954 -1.859 -3.628 1.00 93.38 79 ALA A C 1
ATOM 645 O O . ALA A 1 79 ? 3.922 -1.257 -3.363 1.00 93.38 79 ALA A O 1
ATOM 646 N N . VAL A 1 80 ? 5.691 -2.491 -2.705 1.00 91.69 80 VAL A N 1
ATOM 647 C CA . VAL A 1 80 ? 5.329 -2.533 -1.281 1.00 91.69 80 VAL A CA 1
ATOM 648 C C . VAL A 1 80 ? 5.294 -1.138 -0.676 1.00 91.69 80 VAL A C 1
ATOM 650 O O . VAL A 1 80 ? 4.284 -0.807 -0.064 1.00 91.69 80 VAL A O 1
ATOM 653 N N . ILE A 1 81 ? 6.339 -0.328 -0.865 1.00 87.00 81 ILE A N 1
ATOM 654 C CA . ILE A 1 81 ? 6.421 1.033 -0.302 1.00 87.00 81 ILE A CA 1
ATOM 655 C C . ILE A 1 81 ? 5.254 1.891 -0.788 1.00 87.00 81 ILE A C 1
ATOM 657 O O . ILE A 1 81 ? 4.565 2.543 -0.015 1.00 87.00 81 ILE A O 1
ATOM 661 N N . ILE A 1 82 ? 4.989 1.864 -2.088 1.00 90.25 82 ILE A N 1
ATOM 662 C CA . ILE A 1 82 ? 3.986 2.739 -2.685 1.00 90.25 82 ILE A CA 1
ATOM 663 C C . ILE A 1 82 ? 2.555 2.273 -2.396 1.00 90.25 82 ILE A C 1
ATOM 665 O O . ILE A 1 82 ? 1.644 3.104 -2.333 1.00 90.25 82 ILE A O 1
ATOM 669 N N . TYR A 1 83 ? 2.325 0.969 -2.225 1.00 94.12 83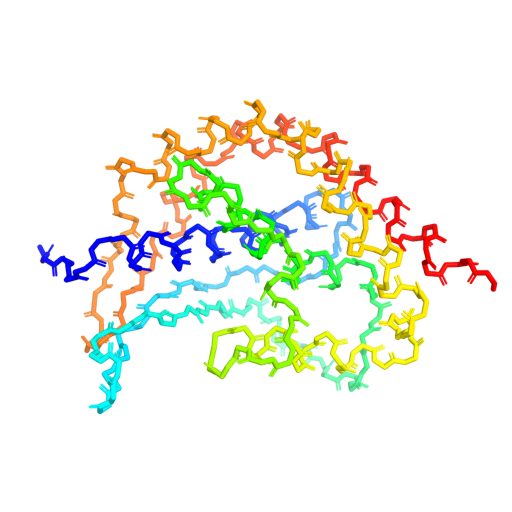 TYR A N 1
ATOM 670 C CA . TYR A 1 83 ? 0.965 0.450 -2.091 1.00 94.12 83 TYR A CA 1
ATOM 671 C C . TYR A 1 83 ? 0.222 0.982 -0.871 1.00 94.12 83 TYR A C 1
ATOM 673 O O . TYR A 1 83 ? -0.993 1.165 -0.948 1.00 94.12 83 TYR A O 1
ATOM 681 N N . GLY A 1 84 ? 0.934 1.256 0.227 1.00 92.94 84 GLY A N 1
ATOM 682 C CA . GLY A 1 84 ? 0.338 1.884 1.405 1.00 92.94 84 GLY A CA 1
ATOM 683 C C . GLY A 1 84 ? -0.287 3.231 1.051 1.00 92.94 84 GLY A C 1
ATOM 684 O O . GLY A 1 84 ? -1.481 3.449 1.264 1.00 92.94 84 GLY A O 1
ATOM 685 N N . CYS A 1 85 ? 0.473 4.084 0.363 1.00 91.06 85 CYS A N 1
ATOM 686 C CA . CYS A 1 85 ? -0.012 5.368 -0.140 1.00 91.06 85 CYS A CA 1
ATOM 687 C C . CYS A 1 85 ? -1.165 5.226 -1.144 1.00 91.06 85 CYS A C 1
ATOM 689 O O . CYS A 1 85 ? -2.110 6.006 -1.074 1.00 91.06 85 CYS A O 1
ATOM 691 N N . ILE A 1 86 ? -1.130 4.243 -2.053 1.00 94.31 86 ILE A N 1
ATOM 692 C CA . ILE A 1 86 ? -2.217 4.013 -3.026 1.00 94.31 86 ILE A CA 1
ATOM 693 C C . ILE A 1 86 ? -3.540 3.742 -2.300 1.00 94.31 86 ILE A C 1
ATOM 695 O O . ILE A 1 86 ? -4.540 4.416 -2.552 1.00 94.31 86 ILE A O 1
ATOM 699 N N . ILE A 1 87 ? -3.544 2.777 -1.378 1.00 94.75 87 ILE A N 1
ATOM 700 C CA . ILE A 1 87 ? -4.756 2.381 -0.650 1.00 94.75 87 ILE A CA 1
ATOM 701 C C . ILE A 1 87 ? -5.224 3.499 0.288 1.00 94.75 87 ILE A C 1
ATOM 703 O O . ILE A 1 87 ? -6.423 3.769 0.377 1.00 94.75 87 ILE A O 1
ATOM 707 N N . GLN A 1 88 ? -4.291 4.202 0.936 1.00 92.06 88 GLN A N 1
ATOM 708 C CA . GLN A 1 88 ? -4.610 5.371 1.748 1.00 92.06 88 GLN A CA 1
ATOM 709 C C . GLN A 1 88 ? -5.265 6.482 0.913 1.00 92.06 88 GLN A C 1
ATOM 711 O O . GLN A 1 88 ? -6.242 7.080 1.355 1.00 92.06 88 GLN A O 1
ATOM 716 N N . VAL A 1 89 ? -4.754 6.777 -0.284 1.00 92.31 89 VAL A N 1
ATOM 717 C CA . VAL A 1 89 ? -5.312 7.824 -1.155 1.00 92.31 89 VAL A CA 1
ATOM 718 C C . VAL A 1 89 ? -6.715 7.460 -1.615 1.00 92.31 89 VAL A C 1
ATOM 720 O O . VAL A 1 89 ? -7.586 8.321 -1.558 1.00 92.31 89 VAL A O 1
ATOM 723 N N . LEU A 1 90 ? -6.968 6.202 -1.987 1.00 93.06 90 LEU A N 1
ATOM 724 C CA . LEU A 1 90 ? -8.319 5.743 -2.332 1.00 93.06 90 LEU A CA 1
ATOM 725 C C . LEU A 1 90 ? -9.300 5.931 -1.174 1.00 93.06 90 LEU A C 1
ATOM 727 O O . LEU A 1 90 ? -10.376 6.484 -1.380 1.00 93.06 90 LEU A O 1
ATOM 731 N N . TYR A 1 91 ? -8.890 5.590 0.050 1.00 90.94 91 TYR A N 1
ATOM 732 C CA . TYR A 1 91 ? -9.682 5.889 1.243 1.00 90.94 91 TYR A CA 1
ATOM 733 C C . TYR A 1 91 ? -9.951 7.390 1.380 1.00 90.94 91 TYR A C 1
ATOM 735 O O . TYR A 1 91 ? -11.087 7.813 1.564 1.00 90.94 91 TYR A O 1
ATOM 743 N N . GLN A 1 92 ? -8.915 8.221 1.246 1.00 89.12 92 GLN A N 1
ATOM 744 C CA . GLN A 1 92 ? -9.027 9.666 1.440 1.00 89.12 92 GLN A CA 1
ATOM 745 C C . GLN A 1 92 ? -9.772 10.398 0.313 1.00 89.12 92 GLN A C 1
ATOM 747 O O . GLN A 1 92 ? -10.325 11.474 0.562 1.00 89.12 92 GLN A O 1
ATOM 752 N N . ARG A 1 93 ? -9.835 9.844 -0.905 1.00 86.81 93 ARG A N 1
ATOM 753 C CA . ARG A 1 93 ? -10.623 10.395 -2.022 1.00 86.81 93 ARG A CA 1
ATOM 754 C C . ARG A 1 93 ? -12.116 10.442 -1.690 1.00 86.81 93 ARG A C 1
ATOM 756 O O . ARG A 1 93 ? -12.759 11.415 -2.068 1.00 86.81 93 ARG A O 1
ATOM 763 N N . ASN A 1 94 ? -12.619 9.514 -0.873 1.00 76.12 94 ASN A N 1
ATOM 764 C CA . ASN A 1 94 ? -14.028 9.475 -0.461 1.00 76.12 94 ASN A CA 1
ATOM 765 C C . ASN A 1 94 ? -14.484 10.696 0.358 1.00 76.12 94 ASN A C 1
ATOM 767 O O . ASN A 1 94 ? -15.684 10.930 0.480 1.00 76.12 94 ASN A O 1
ATOM 771 N N . PHE A 1 95 ? -13.559 11.478 0.927 1.00 78.75 95 PHE A N 1
ATOM 772 C CA . PHE A 1 95 ? -13.909 12.618 1.784 1.00 78.75 95 PHE A CA 1
ATOM 773 C C . PHE A 1 95 ? -13.078 13.888 1.565 1.00 78.75 95 PHE A C 1
ATOM 775 O O . PHE A 1 95 ? -13.492 14.955 2.015 1.00 78.75 95 PHE A O 1
ATOM 782 N N . LYS A 1 96 ? -11.909 13.815 0.911 1.00 77.44 96 LYS A N 1
ATOM 783 C CA . LYS A 1 96 ? -10.974 14.953 0.790 1.00 77.44 96 LYS A CA 1
ATOM 784 C C . LYS A 1 96 ? -10.357 15.165 -0.599 1.00 77.44 96 LYS A C 1
ATOM 786 O O . LYS A 1 96 ? -9.429 15.959 -0.695 1.00 77.44 96 LYS A O 1
ATOM 791 N N . ASN A 1 97 ? -10.842 14.513 -1.665 1.00 79.56 97 ASN A N 1
ATOM 792 C CA . ASN A 1 97 ? -10.293 14.644 -3.035 1.00 79.56 97 ASN A CA 1
ATOM 793 C C . ASN A 1 97 ? -8.750 14.594 -3.084 1.00 79.56 97 ASN A C 1
ATOM 795 O O . ASN A 1 97 ? -8.106 15.331 -3.832 1.00 79.56 97 ASN A O 1
ATOM 799 N N . LYS A 1 98 ? -8.154 13.745 -2.238 1.00 83.38 98 LYS A N 1
ATOM 800 C CA . LYS A 1 98 ? -6.708 13.705 -2.042 1.00 83.38 98 LYS A CA 1
ATOM 801 C C . LYS A 1 98 ? -6.000 13.181 -3.288 1.00 83.38 98 LYS A C 1
ATOM 803 O O . LYS A 1 98 ? -6.417 12.170 -3.859 1.00 83.38 98 LYS A O 1
ATOM 808 N N . LYS A 1 99 ? -4.902 13.834 -3.669 1.00 84.81 99 LYS A N 1
ATOM 809 C CA . LYS A 1 99 ? -4.054 13.398 -4.784 1.00 84.81 99 LYS A CA 1
ATOM 810 C C . LYS A 1 99 ? -2.913 12.524 -4.285 1.00 84.81 99 LYS A C 1
ATOM 812 O O . LYS A 1 99 ? -2.333 12.776 -3.229 1.00 84.81 99 LYS A O 1
ATOM 817 N N . PHE A 1 100 ? -2.550 11.512 -5.060 1.00 86.00 100 PHE A N 1
ATOM 818 C CA . PHE A 1 100 ? -1.446 10.617 -4.727 1.00 86.00 100 PHE A CA 1
ATOM 819 C C . PHE A 1 100 ? -0.100 11.337 -4.684 1.00 86.00 100 PHE A C 1
ATOM 821 O O . PHE A 1 100 ? 0.704 11.074 -3.792 1.00 86.00 100 PHE A O 1
ATOM 828 N N . ARG A 1 101 ? 0.124 12.320 -5.561 1.00 81.75 101 ARG A N 1
ATOM 829 C CA . ARG A 1 101 ? 1.344 13.151 -5.524 1.00 81.75 101 ARG A CA 1
ATOM 830 C C . ARG A 1 101 ? 1.605 13.838 -4.177 1.00 81.75 101 ARG A C 1
ATOM 832 O O . ARG A 1 101 ? 2.760 14.094 -3.853 1.00 81.75 101 ARG A O 1
ATOM 839 N N . GLU A 1 102 ? 0.568 14.103 -3.382 1.00 75.44 102 GLU A N 1
ATOM 840 C CA . GLU A 1 102 ? 0.689 14.739 -2.060 1.00 75.44 102 GLU A CA 1
ATOM 841 C C . GLU A 1 102 ? 1.307 13.804 -1.011 1.00 75.44 102 GLU A C 1
ATOM 843 O O . GLU A 1 102 ? 1.868 14.268 -0.021 1.00 75.44 102 GLU A O 1
ATOM 848 N N . CYS A 1 103 ? 1.256 12.485 -1.224 1.00 70.12 103 CYS A N 1
ATOM 849 C CA . CYS A 1 103 ? 1.982 11.517 -0.397 1.00 70.12 103 CYS A CA 1
ATOM 850 C C . CYS A 1 103 ? 3.505 11.577 -0.614 1.00 70.12 103 CYS A C 1
ATOM 852 O O . CYS A 1 103 ? 4.247 10.959 0.140 1.00 70.12 103 CYS A O 1
ATOM 854 N N . PHE A 1 104 ? 3.968 12.303 -1.637 1.00 63.91 104 PHE A N 1
ATOM 855 C CA . PHE A 1 104 ? 5.370 12.345 -2.060 1.00 63.91 104 PHE A CA 1
ATOM 856 C C . PHE A 1 104 ? 5.914 13.777 -2.212 1.00 63.91 104 PHE A C 1
ATOM 858 O O . PHE A 1 104 ? 7.020 13.952 -2.734 1.00 63.91 104 PHE A O 1
ATOM 865 N N . SER A 1 105 ? 5.160 14.799 -1.787 1.00 56.00 105 SER A N 1
ATOM 866 C CA . SER A 1 105 ? 5.596 16.200 -1.781 1.00 56.00 105 SER A CA 1
ATOM 867 C C . SER A 1 105 ? 6.461 16.504 -0.557 1.00 56.00 105 SER A C 1
ATOM 869 O O . SER A 1 105 ? 6.082 16.166 0.562 1.00 56.00 105 SER A O 1
ATOM 871 N N . LEU A 1 106 ? 7.586 17.196 -0.769 1.00 47.84 106 LEU A N 1
ATOM 872 C CA . LEU A 1 106 ? 8.556 17.565 0.276 1.00 47.84 106 LEU A CA 1
ATOM 873 C C . LEU A 1 106 ? 7.975 18.481 1.373 1.00 47.84 106 LEU A C 1
ATOM 875 O O . LEU A 1 106 ? 8.541 18.555 2.458 1.00 47.84 106 LEU A O 1
ATOM 879 N N . ASP A 1 107 ? 6.835 19.127 1.115 1.00 47.16 107 ASP A N 1
ATOM 880 C CA . ASP A 1 107 ? 6.204 20.084 2.033 1.00 47.16 107 ASP A CA 1
ATOM 881 C C . ASP A 1 107 ? 5.386 19.423 3.166 1.00 47.16 107 ASP A C 1
ATOM 883 O O . ASP A 1 107 ? 4.991 20.094 4.122 1.00 47.16 107 ASP A O 1
ATOM 887 N N . ASN A 1 108 ? 5.148 18.103 3.111 1.00 44.47 108 ASN A N 1
ATOM 888 C CA . ASN A 1 108 ? 4.440 17.373 4.168 1.00 44.47 108 ASN A CA 1
ATOM 889 C C . ASN A 1 108 ? 5.421 16.882 5.240 1.00 44.47 108 ASN A C 1
ATOM 891 O O . ASN A 1 108 ? 5.929 15.762 5.217 1.00 44.47 108 ASN A O 1
ATOM 895 N N . SER A 1 109 ? 5.672 17.752 6.214 1.00 42.81 109 SER A N 1
ATOM 896 C CA . SER A 1 109 ? 6.411 17.422 7.430 1.00 42.81 109 SER A CA 1
ATOM 897 C C . SER A 1 109 ? 5.693 16.314 8.232 1.00 42.81 109 SER A C 1
ATOM 899 O O . SER A 1 109 ? 4.523 16.428 8.584 1.00 42.81 109 SER A O 1
ATOM 901 N N . ALA A 1 110 ? 6.427 15.232 8.518 1.00 43.41 110 ALA A N 1
ATOM 902 C CA . ALA A 1 110 ? 6.118 14.064 9.365 1.00 43.41 110 ALA A CA 1
ATOM 903 C C . ALA A 1 110 ? 5.406 12.834 8.748 1.00 43.41 110 ALA A C 1
ATOM 905 O O . ALA A 1 110 ? 5.771 11.715 9.107 1.00 43.41 110 ALA A O 1
ATOM 906 N N . GLN A 1 111 ? 4.443 12.963 7.830 1.00 52.66 111 GLN A N 1
ATOM 907 C CA . GLN A 1 111 ? 3.646 11.809 7.354 1.00 52.66 111 GLN A CA 1
ATOM 908 C C . GLN A 1 111 ? 4.172 11.270 6.010 1.00 52.66 111 GLN A C 1
ATOM 910 O O . GLN A 1 111 ? 4.038 11.931 4.986 1.00 52.66 111 GLN A O 1
ATOM 915 N N . GLY A 1 112 ? 4.763 10.069 6.012 1.00 50.59 112 GLY A N 1
ATOM 916 C CA . GLY A 1 112 ? 5.345 9.434 4.817 1.00 50.59 112 GLY A CA 1
ATOM 917 C C . GLY A 1 112 ? 6.855 9.631 4.654 1.00 50.59 112 GLY A C 1
ATOM 918 O O . GLY A 1 112 ? 7.410 9.160 3.670 1.00 50.59 112 GLY A O 1
ATOM 919 N N . ILE A 1 113 ? 7.541 10.269 5.616 1.00 56.56 113 ILE A N 1
ATOM 920 C CA . ILE A 1 113 ? 9.010 10.420 5.597 1.00 56.56 113 ILE A CA 1
ATOM 921 C C . ILE A 1 113 ? 9.697 9.053 5.544 1.00 56.56 113 ILE A C 1
ATOM 923 O O . ILE A 1 113 ? 10.620 8.883 4.766 1.00 56.56 113 ILE A O 1
ATOM 927 N N . SER A 1 114 ? 9.224 8.053 6.295 1.00 57.31 114 SER A N 1
ATOM 928 C CA . SER A 1 114 ? 9.840 6.718 6.279 1.00 57.31 114 SER A CA 1
ATOM 929 C C . SER A 1 114 ? 9.706 6.022 4.918 1.00 57.31 114 SER A C 1
ATOM 931 O O . SER A 1 114 ? 10.670 5.416 4.445 1.00 57.31 114 SER A O 1
ATOM 933 N N . ASP A 1 115 ? 8.558 6.161 4.251 1.00 56.03 115 ASP A N 1
ATOM 934 C CA . ASP A 1 115 ? 8.350 5.644 2.896 1.00 56.03 115 ASP A CA 1
ATOM 935 C C . ASP A 1 115 ? 9.131 6.441 1.860 1.00 56.03 115 ASP A C 1
ATOM 937 O O . ASP A 1 115 ? 9.714 5.860 0.953 1.00 56.03 115 ASP A O 1
ATOM 941 N N . MET A 1 116 ? 9.198 7.763 2.013 1.00 59.97 116 MET A N 1
ATOM 942 C CA . MET A 1 116 ? 9.999 8.666 1.190 1.00 59.97 116 MET A CA 1
ATOM 943 C C . MET A 1 116 ? 11.496 8.386 1.319 1.00 59.97 116 MET A C 1
ATOM 945 O O . MET A 1 116 ? 12.196 8.339 0.310 1.00 59.97 116 MET A O 1
ATOM 949 N N . ASP A 1 117 ? 11.987 8.147 2.528 1.00 58.34 117 ASP A N 1
ATOM 950 C CA . ASP A 1 117 ? 13.367 7.766 2.808 1.00 58.34 117 ASP A CA 1
ATOM 951 C C . ASP A 1 117 ? 13.647 6.378 2.238 1.00 58.34 117 ASP A C 1
ATOM 953 O O . ASP A 1 117 ? 14.669 6.174 1.587 1.00 58.34 117 ASP A O 1
ATOM 957 N N . SER A 1 118 ? 12.717 5.432 2.403 1.00 59.00 118 SER A N 1
ATOM 958 C CA . SER A 1 118 ? 12.819 4.091 1.818 1.00 59.00 118 SER A CA 1
ATOM 959 C C . SER A 1 118 ? 12.789 4.134 0.294 1.00 59.00 118 SER A C 1
ATOM 961 O O . SER A 1 118 ? 13.542 3.403 -0.336 1.00 59.00 118 SER A O 1
ATOM 963 N N . PHE A 1 119 ? 11.992 5.025 -0.300 1.00 59.00 119 PHE A N 1
ATOM 964 C CA . PHE A 1 119 ? 11.938 5.293 -1.737 1.00 59.00 119 PHE A CA 1
ATOM 965 C C . PHE A 1 119 ? 13.230 5.955 -2.236 1.00 59.00 119 PHE A C 1
ATOM 967 O O . PHE A 1 119 ? 13.737 5.619 -3.302 1.00 59.00 119 PHE A O 1
ATOM 974 N N . THR A 1 120 ? 13.815 6.844 -1.434 1.00 57.50 120 THR A N 1
ATOM 975 C CA . THR A 1 120 ? 15.105 7.494 -1.713 1.00 57.50 120 THR A CA 1
ATOM 976 C C . THR A 1 120 ? 16.269 6.501 -1.603 1.00 57.50 120 THR A C 1
ATOM 978 O O . THR A 1 120 ? 17.203 6.555 -2.403 1.00 57.50 120 THR A O 1
ATOM 981 N N . ARG A 1 121 ? 16.188 5.521 -0.688 1.00 57.56 121 ARG A N 1
ATOM 982 C CA . ARG A 1 121 ? 17.157 4.414 -0.536 1.00 57.56 121 ARG A CA 1
ATOM 983 C C . ARG A 1 121 ? 17.203 3.458 -1.731 1.00 57.56 121 ARG A C 1
ATOM 985 O O . ARG A 1 121 ? 18.177 2.730 -1.876 1.00 57.56 121 ARG A O 1
ATOM 992 N N . ILE A 1 122 ? 16.203 3.488 -2.610 1.00 60.88 122 ILE A N 1
ATOM 993 C CA . ILE A 1 122 ? 16.189 2.728 -3.874 1.00 60.88 122 ILE A CA 1
ATOM 994 C C . ILE A 1 122 ? 17.207 3.305 -4.878 1.00 60.88 122 ILE A C 1
ATOM 996 O O . ILE A 1 122 ? 17.502 2.695 -5.907 1.00 60.88 122 ILE A O 1
ATOM 1000 N N . GLY A 1 123 ? 17.811 4.454 -4.556 1.00 59.25 123 GLY A N 1
ATOM 1001 C CA . GLY A 1 123 ? 18.941 5.004 -5.286 1.00 59.25 123 GLY A CA 1
ATOM 1002 C C . GLY A 1 123 ? 18.572 5.375 -6.721 1.00 59.25 123 GLY A C 1
ATOM 1003 O O . GLY A 1 123 ? 17.475 5.842 -7.004 1.00 59.25 123 GLY A O 1
ATOM 1004 N N . ILE A 1 124 ? 19.509 5.168 -7.643 1.00 63.66 124 ILE A N 1
ATOM 1005 C CA . ILE A 1 124 ? 19.455 5.638 -9.039 1.00 63.66 124 ILE A CA 1
ATOM 1006 C C . ILE A 1 124 ? 18.335 4.961 -9.857 1.00 63.66 124 ILE A C 1
ATOM 1008 O O . ILE A 1 124 ? 17.939 5.466 -10.905 1.00 63.66 124 ILE A O 1
ATOM 1012 N N . GLU A 1 125 ? 17.796 3.823 -9.403 1.00 73.75 125 GLU A N 1
ATOM 1013 C CA . GLU A 1 125 ? 16.837 3.048 -10.199 1.00 73.75 125 GLU A CA 1
ATOM 1014 C C . GLU A 1 125 ? 15.473 3.733 -10.365 1.00 73.75 125 GLU A C 1
ATOM 1016 O O . GLU A 1 125 ? 14.806 3.526 -11.381 1.00 73.75 125 GLU A O 1
ATOM 1021 N N . PHE A 1 126 ? 15.066 4.555 -9.393 1.00 74.00 126 PHE A N 1
ATOM 1022 C CA . PHE A 1 126 ? 13.776 5.251 -9.387 1.00 74.00 126 PHE A CA 1
ATOM 1023 C C . PHE A 1 126 ? 13.888 6.704 -8.909 1.00 74.00 126 PHE A C 1
ATOM 1025 O O . PHE A 1 126 ? 13.131 7.182 -8.066 1.00 74.00 126 PHE A O 1
ATOM 1032 N N . THR A 1 127 ? 14.825 7.444 -9.497 1.00 75.62 127 THR A N 1
ATOM 1033 C CA . THR A 1 127 ? 14.978 8.893 -9.295 1.00 75.62 127 THR A CA 1
ATOM 1034 C C . THR A 1 127 ? 14.555 9.693 -10.529 1.00 75.62 127 THR A C 1
ATOM 1036 O O . THR A 1 127 ? 14.348 9.154 -11.620 1.00 75.62 127 THR A O 1
ATOM 1039 N N . GLY A 1 128 ? 14.362 11.003 -10.339 1.00 79.44 128 GLY A N 1
ATOM 1040 C CA . GLY A 1 128 ? 14.109 11.954 -11.423 1.00 79.44 128 GLY A CA 1
ATOM 1041 C C . GLY A 1 128 ? 12.917 11.568 -12.320 1.00 79.44 128 GLY A C 1
ATOM 1042 O O . GLY A 1 128 ? 11.820 11.340 -11.799 1.00 79.44 128 GLY A O 1
ATOM 1043 N N . PRO A 1 129 ? 13.099 11.472 -13.654 1.00 84.12 129 PRO A N 1
ATOM 1044 C CA . PRO A 1 129 ? 12.012 11.186 -14.595 1.00 84.12 129 PRO A CA 1
ATOM 1045 C C . PRO A 1 129 ? 11.262 9.875 -14.329 1.00 84.12 129 PRO A C 1
ATOM 1047 O O . PRO A 1 129 ? 10.050 9.819 -14.522 1.00 84.12 129 PRO A O 1
ATOM 1050 N N . LYS A 1 130 ? 11.942 8.824 -13.850 1.00 87.06 130 LYS A N 1
ATOM 1051 C CA . LYS A 1 130 ? 11.308 7.521 -13.568 1.00 87.06 130 LYS A CA 1
ATOM 1052 C C . LYS A 1 130 ? 10.334 7.608 -12.400 1.00 87.06 130 LYS A C 1
ATOM 1054 O O . LYS A 1 130 ? 9.229 7.073 -12.468 1.00 87.06 130 LYS A O 1
ATOM 1059 N N . ARG A 1 131 ? 10.710 8.352 -11.355 1.00 83.50 131 ARG A N 1
ATOM 1060 C CA . ARG A 1 131 ? 9.818 8.659 -10.230 1.00 83.50 131 ARG A CA 1
ATOM 1061 C C . ARG A 1 131 ? 8.579 9.414 -10.703 1.00 83.50 131 ARG A C 1
ATOM 1063 O O . ARG A 1 131 ? 7.474 9.031 -10.335 1.00 83.50 131 ARG A O 1
ATOM 1070 N N . LEU A 1 132 ? 8.759 10.456 -11.518 1.00 84.19 132 LEU A N 1
ATOM 1071 C CA . LEU A 1 132 ? 7.647 11.255 -12.043 1.00 84.19 132 LEU A CA 1
ATOM 1072 C C . LEU A 1 132 ? 6.688 10.402 -12.880 1.00 84.19 132 LEU A C 1
ATOM 1074 O O . LEU A 1 132 ? 5.497 10.391 -12.587 1.00 84.19 132 LEU A O 1
ATOM 1078 N N . LYS A 1 133 ? 7.214 9.599 -13.815 1.00 90.56 133 LYS A N 1
ATOM 1079 C CA . LYS A 1 133 ? 6.421 8.659 -14.627 1.00 90.56 133 LYS A CA 1
ATOM 1080 C C . LYS A 1 133 ? 5.602 7.693 -13.770 1.00 90.56 133 LYS A C 1
ATOM 1082 O O . LYS A 1 133 ? 4.454 7.407 -14.093 1.00 90.56 133 LYS A O 1
ATOM 1087 N N . LEU A 1 134 ? 6.173 7.189 -12.674 1.00 90.44 134 LEU A N 1
ATOM 1088 C CA . LEU A 1 134 ? 5.458 6.283 -11.776 1.00 90.44 134 LEU A CA 1
ATOM 1089 C C . LEU A 1 134 ? 4.347 6.995 -11.003 1.00 90.44 134 LEU A C 1
ATOM 1091 O O . LEU A 1 134 ? 3.239 6.473 -10.924 1.00 90.44 134 LEU A O 1
ATOM 1095 N N . VAL A 1 135 ? 4.625 8.185 -10.466 1.00 88.50 135 VAL A N 1
ATOM 1096 C CA . VAL A 1 135 ? 3.620 9.002 -9.771 1.00 88.50 135 VAL A CA 1
ATOM 1097 C C . VAL A 1 135 ? 2.475 9.374 -10.715 1.00 88.50 135 VAL A C 1
ATOM 1099 O O . VAL A 1 135 ? 1.318 9.262 -10.324 1.00 88.50 135 VAL A O 1
ATOM 1102 N N . GLU A 1 136 ? 2.775 9.766 -11.954 1.00 90.44 136 GLU A N 1
ATOM 1103 C CA . GLU A 1 136 ? 1.774 10.101 -12.976 1.00 90.44 136 GLU A CA 1
ATOM 1104 C C . GLU A 1 136 ? 0.920 8.900 -13.367 1.00 90.44 136 GLU A C 1
ATOM 1106 O O . GLU A 1 136 ? -0.304 9.008 -13.381 1.00 90.44 136 GLU A O 1
ATOM 1111 N N . TYR A 1 137 ? 1.545 7.749 -13.624 1.00 95.12 137 TYR A N 1
ATOM 1112 C CA . TYR A 1 137 ? 0.819 6.512 -13.898 1.00 95.12 137 TYR A CA 1
ATOM 1113 C C . TYR A 1 137 ? -0.130 6.151 -12.748 1.00 95.12 137 TYR A C 1
ATOM 1115 O O . TYR A 1 137 ? -1.274 5.761 -12.975 1.00 95.12 137 TYR A O 1
ATOM 1123 N N . ILE A 1 138 ? 0.318 6.295 -11.500 1.00 94.12 138 ILE A N 1
ATOM 1124 C CA . ILE A 1 138 ? -0.532 5.985 -10.351 1.00 94.12 138 ILE A CA 1
ATOM 1125 C C . ILE A 1 138 ? -1.701 6.965 -10.258 1.00 94.12 138 ILE A C 1
ATOM 1127 O O . ILE A 1 138 ? -2.844 6.525 -10.152 1.00 94.12 138 ILE A O 1
ATOM 1131 N N . GLU A 1 139 ? -1.415 8.267 -10.315 1.00 91.12 139 GLU A N 1
ATOM 1132 C CA . GLU A 1 139 ? -2.411 9.330 -10.170 1.00 91.12 139 GLU A CA 1
ATOM 1133 C C . GLU A 1 139 ? -3.502 9.258 -11.241 1.00 91.12 139 GLU A C 1
ATOM 1135 O O . GLU A 1 139 ? -4.681 9.379 -10.910 1.00 91.12 139 GLU A O 1
ATOM 1140 N N . ASN A 1 140 ? -3.094 9.070 -12.499 1.00 92.50 140 ASN A N 1
ATOM 1141 C CA . ASN A 1 140 ? -3.950 9.276 -13.666 1.00 92.50 140 ASN A CA 1
ATOM 1142 C C . ASN A 1 140 ? -4.516 7.978 -14.258 1.00 92.50 140 ASN A C 1
ATOM 1144 O O . ASN A 1 140 ? -5.436 8.044 -15.065 1.00 92.50 140 ASN A O 1
ATOM 1148 N N . GLU A 1 141 ? -3.950 6.814 -13.923 1.00 95.75 141 GLU A N 1
ATOM 1149 C CA . GLU A 1 141 ? -4.385 5.535 -14.500 1.00 95.75 141 GLU A CA 1
ATOM 1150 C C . GLU A 1 141 ? -4.690 4.489 -13.425 1.00 95.75 141 GLU A C 1
ATOM 1152 O O . GLU A 1 141 ? -5.760 3.877 -13.424 1.00 95.75 141 GLU A O 1
ATOM 1157 N N . TYR A 1 142 ? -3.748 4.234 -12.513 1.00 96.75 142 TYR A N 1
ATOM 1158 C CA . TYR A 1 142 ? -3.841 3.057 -11.650 1.00 96.75 142 TYR A CA 1
ATOM 1159 C C . TYR A 1 142 ? -4.917 3.177 -10.570 1.00 96.75 142 TYR A C 1
ATOM 1161 O O . TYR A 1 142 ? -5.585 2.184 -10.287 1.00 96.75 142 TYR A O 1
ATOM 1169 N N . LEU A 1 143 ? -5.089 4.359 -9.968 1.00 94.94 143 LEU A N 1
ATOM 1170 C CA . LEU A 1 143 ? -6.103 4.569 -8.928 1.00 94.94 143 LEU A CA 1
ATOM 1171 C C . LEU A 1 143 ? -7.510 4.288 -9.462 1.00 94.94 143 LEU A C 1
ATOM 1173 O O . LEU A 1 143 ? -8.240 3.500 -8.861 1.00 94.94 143 LEU A O 1
ATOM 1177 N N . ASP A 1 144 ? -7.839 4.842 -10.625 1.00 93.81 144 ASP A N 1
ATOM 1178 C CA . ASP A 1 144 ? -9.148 4.676 -11.261 1.00 93.81 144 ASP A CA 1
ATOM 1179 C C . ASP A 1 144 ? -9.355 3.221 -11.719 1.00 93.81 144 ASP A C 1
ATOM 1181 O O . ASP A 1 144 ? -10.432 2.644 -11.564 1.00 93.81 144 ASP A O 1
ATOM 1185 N N . LEU A 1 145 ? -8.291 2.562 -12.198 1.00 96.00 145 LEU A N 1
ATOM 1186 C CA . LEU A 1 145 ? -8.327 1.151 -12.593 1.00 96.00 145 LEU A CA 1
ATOM 1187 C C . LEU A 1 145 ? -8.743 0.213 -11.446 1.00 96.00 145 LEU A C 1
ATOM 1189 O O . LEU A 1 145 ? -9.376 -0.820 -11.700 1.00 96.00 145 LEU A O 1
ATOM 1193 N N . ILE A 1 146 ? -8.346 0.518 -10.206 1.00 95.81 146 ILE A N 1
ATOM 1194 C CA . ILE A 1 146 ? -8.588 -0.355 -9.049 1.00 95.81 146 ILE A CA 1
ATOM 1195 C C . ILE A 1 146 ? -9.737 0.107 -8.152 1.00 95.81 146 ILE A C 1
ATOM 1197 O O . ILE A 1 146 ? -10.095 -0.637 -7.240 1.00 95.81 146 ILE A O 1
ATOM 1201 N N . GLU A 1 147 ? -10.334 1.271 -8.410 1.00 92.50 147 GLU A N 1
ATOM 1202 C CA . GLU A 1 147 ? -11.341 1.908 -7.552 1.00 92.50 147 GLU A CA 1
ATOM 1203 C C . GLU A 1 147 ? -12.526 0.981 -7.229 1.00 92.50 147 GLU A C 1
ATOM 1205 O O . GLU A 1 147 ? -12.857 0.751 -6.064 1.00 92.50 147 GLU A O 1
ATOM 1210 N N . GLU A 1 148 ? -13.120 0.348 -8.243 1.00 91.44 148 GLU A N 1
ATOM 1211 C CA . GLU A 1 148 ? -14.241 -0.583 -8.044 1.00 91.44 148 GLU A CA 1
ATOM 1212 C C . GLU A 1 148 ? -13.854 -1.816 -7.218 1.00 91.44 148 GLU A C 1
ATOM 1214 O O . GLU A 1 148 ? -14.641 -2.336 -6.423 1.00 91.44 148 GLU A O 1
ATOM 1219 N N . ASN A 1 149 ? -12.622 -2.302 -7.373 1.00 92.75 149 ASN A N 1
ATOM 1220 C CA . ASN A 1 149 ? -12.141 -3.419 -6.572 1.00 92.75 149 ASN A CA 1
ATOM 1221 C C . ASN A 1 149 ? -11.805 -2.975 -5.139 1.00 92.75 149 ASN A C 1
ATOM 1223 O O . ASN A 1 149 ? -12.096 -3.708 -4.194 1.00 92.75 149 ASN A O 1
ATOM 1227 N N . TYR A 1 150 ? -11.285 -1.758 -4.971 1.00 91.94 150 TYR A N 1
ATOM 1228 C CA . TYR A 1 150 ? -11.039 -1.125 -3.678 1.00 91.94 150 TYR A CA 1
ATOM 1229 C C . TYR A 1 150 ? -12.324 -0.957 -2.856 1.00 91.94 150 TYR A C 1
ATOM 1231 O O . TYR A 1 150 ? -12.297 -1.220 -1.657 1.00 91.94 150 TYR A O 1
ATOM 1239 N N . LYS A 1 151 ? -13.479 -0.658 -3.467 1.00 90.75 151 LYS A N 1
ATOM 1240 C CA . LYS A 1 151 ? -14.771 -0.608 -2.744 1.00 90.75 151 LYS A CA 1
ATOM 1241 C C . LYS A 1 151 ? -15.102 -1.910 -2.000 1.00 90.75 151 LYS A C 1
ATOM 1243 O O . LYS A 1 151 ? -15.846 -1.891 -1.019 1.00 90.75 151 LYS A O 1
ATOM 1248 N N . LYS A 1 152 ? -14.565 -3.058 -2.439 1.00 88.50 152 LYS A N 1
ATOM 1249 C CA . LYS A 1 152 ? -14.669 -4.323 -1.690 1.00 88.50 152 LYS A CA 1
ATOM 1250 C C . LYS A 1 152 ? -13.775 -4.306 -0.451 1.00 88.50 152 LYS A C 1
ATOM 1252 O O . LYS A 1 152 ? -14.257 -4.639 0.626 1.00 88.50 152 LYS A O 1
ATOM 1257 N N . LEU A 1 153 ? -12.518 -3.873 -0.601 1.00 89.81 153 LEU A N 1
ATOM 1258 C CA . LEU A 1 153 ? -11.570 -3.684 0.502 1.00 89.81 153 LEU A CA 1
ATOM 1259 C C . LEU A 1 153 ? -12.139 -2.753 1.575 1.00 89.81 153 LEU A C 1
ATOM 1261 O O . LEU A 1 153 ? -12.151 -3.100 2.754 1.00 89.81 153 LEU A O 1
ATOM 1265 N N . GLU A 1 154 ? -12.659 -1.600 1.160 1.00 88.94 154 GLU A N 1
ATOM 1266 C CA . GLU A 1 154 ? -13.195 -0.584 2.062 1.00 88.94 154 GLU A CA 1
ATOM 1267 C C . GLU A 1 154 ? -14.322 -1.125 2.948 1.00 88.94 154 GLU A C 1
ATOM 1269 O O . GLU A 1 154 ? -14.340 -0.873 4.150 1.00 88.94 154 GLU A O 1
ATOM 1274 N N . LYS A 1 155 ? -15.232 -1.932 2.390 1.00 84.62 155 LYS A N 1
ATOM 1275 C CA . LYS A 1 155 ? -16.335 -2.537 3.154 1.00 84.62 155 LYS A CA 1
ATOM 1276 C C . LYS A 1 155 ? -15.861 -3.496 4.246 1.00 84.62 155 LYS A C 1
ATOM 1278 O O . LYS A 1 155 ? -16.576 -3.647 5.235 1.00 84.62 155 LYS A O 1
ATOM 1283 N N . MET A 1 156 ? -14.709 -4.138 4.055 1.00 82.62 156 MET A N 1
ATOM 1284 C CA . MET A 1 156 ? -14.140 -5.111 4.994 1.00 82.62 156 MET A CA 1
ATOM 1285 C C . MET A 1 156 ? -13.308 -4.405 6.073 1.00 82.62 156 MET A C 1
ATOM 1287 O O . MET A 1 156 ? -13.539 -4.606 7.259 1.00 82.62 156 MET A O 1
ATOM 1291 N N . VAL A 1 157 ? -12.412 -3.500 5.668 1.00 77.31 157 VAL A N 1
ATOM 1292 C CA . VAL A 1 157 ? -11.515 -2.758 6.576 1.00 77.31 157 VAL A CA 1
ATOM 1293 C C . VAL A 1 157 ? -12.240 -1.639 7.332 1.00 77.31 157 VAL A C 1
ATOM 1295 O O . VAL A 1 157 ? -11.912 -1.337 8.474 1.00 77.31 157 VAL A O 1
ATOM 1298 N N . GLY A 1 158 ? -13.256 -1.017 6.729 1.00 64.31 158 GLY A N 1
ATOM 1299 C CA . GLY A 1 158 ? -13.971 0.119 7.319 1.00 64.31 158 GLY A CA 1
ATOM 1300 C C . GLY A 1 158 ? -14.904 -0.245 8.480 1.00 64.31 158 GLY A C 1
ATOM 1301 O O . GLY A 1 158 ? -15.266 0.639 9.265 1.00 64.31 158 GLY A O 1
ATOM 1302 N N . LYS A 1 159 ? -15.291 -1.523 8.603 1.00 58.78 159 LYS A N 1
ATOM 1303 C CA . LYS A 1 159 ? -16.270 -2.005 9.593 1.00 58.78 159 LYS A CA 1
ATOM 1304 C C . LYS A 1 159 ? -15.650 -2.664 10.823 1.00 58.78 159 LYS A C 1
ATOM 1306 O O . LYS A 1 159 ? -16.266 -2.612 11.882 1.00 58.78 159 LYS A O 1
ATOM 1311 N N . GLU A 1 160 ? -14.460 -3.245 10.706 1.00 60.69 160 GLU A N 1
ATOM 1312 C CA . GLU A 1 160 ? -13.824 -4.003 11.784 1.00 60.69 160 GLU A CA 1
ATOM 1313 C C . GLU A 1 160 ? -12.481 -3.381 12.167 1.00 60.69 160 GLU A C 1
ATOM 1315 O O . GLU A 1 160 ? -11.603 -3.165 11.336 1.00 60.69 160 GLU A O 1
ATOM 1320 N N . THR A 1 161 ? -12.300 -3.088 13.452 1.00 64.12 161 THR A N 1
ATOM 1321 C CA . THR A 1 161 ? -10.984 -2.759 14.000 1.00 64.12 161 THR A CA 1
ATOM 1322 C C . THR A 1 161 ? -10.228 -4.068 14.185 1.00 64.12 161 THR A C 1
ATOM 1324 O O . THR A 1 161 ? -10.560 -4.822 15.098 1.00 64.12 161 THR A O 1
ATOM 1327 N N . PHE A 1 162 ? -9.226 -4.349 13.347 1.00 72.12 162 PHE A N 1
ATOM 1328 C CA . PHE A 1 162 ? -8.413 -5.577 13.404 1.00 72.12 162 PHE A CA 1
ATOM 1329 C C . PHE A 1 162 ? -7.519 -5.669 14.641 1.00 72.12 162 PHE A C 1
ATOM 1331 O O . PHE A 1 162 ? -6.435 -6.224 14.562 1.00 72.12 162 PHE A O 1
ATOM 1338 N N . ILE A 1 163 ? -7.882 -5.074 15.770 1.00 75.56 163 ILE A N 1
ATOM 1339 C CA . ILE A 1 163 ? -6.961 -4.954 16.890 1.00 75.56 163 ILE A CA 1
ATOM 1340 C C . ILE A 1 163 ? -6.977 -6.259 17.677 1.00 75.56 163 ILE A C 1
ATOM 1342 O O . ILE A 1 163 ? -7.995 -6.631 18.254 1.00 75.56 163 ILE A O 1
ATOM 1346 N N . PHE A 1 164 ? -5.833 -6.935 17.678 1.00 75.88 164 PHE A N 1
ATOM 1347 C CA . PHE A 1 164 ? -5.571 -8.123 18.476 1.00 75.88 164 PHE A CA 1
ATOM 1348 C C . PHE A 1 164 ? -5.295 -7.742 19.930 1.00 75.88 164 PHE A C 1
ATOM 1350 O O . PHE A 1 164 ? -5.948 -8.231 20.846 1.00 75.88 164 PHE A O 1
ATOM 1357 N N . GLU A 1 165 ? -4.355 -6.818 20.125 1.00 83.94 165 GLU A N 1
ATOM 1358 C CA . GLU A 1 165 ? -3.843 -6.432 21.436 1.00 83.94 165 GLU A CA 1
ATOM 1359 C C . GLU A 1 165 ? -3.427 -4.955 21.446 1.00 83.94 165 GLU A C 1
ATOM 1361 O O . GLU A 1 165 ? -3.140 -4.362 20.401 1.00 83.94 165 GLU A O 1
ATOM 1366 N N . LYS A 1 166 ? -3.400 -4.347 22.638 1.00 84.69 166 LYS A N 1
ATOM 1367 C CA . LYS A 1 166 ? -2.810 -3.027 22.862 1.00 84.69 166 LYS A CA 1
ATOM 1368 C C . LYS A 1 166 ? -1.641 -3.126 23.839 1.00 84.69 166 LYS A C 1
ATOM 1370 O O . LYS A 1 166 ? -1.841 -3.407 25.015 1.00 84.69 166 LYS A O 1
ATOM 1375 N N . GLU A 1 167 ? -0.454 -2.771 23.366 1.00 87.81 167 GLU A N 1
ATOM 1376 C CA . GLU A 1 167 ? 0.771 -2.666 24.157 1.00 87.81 167 GLU A CA 1
ATOM 1377 C C . GLU A 1 167 ? 1.149 -1.188 24.320 1.00 87.81 167 GLU A C 1
ATOM 1379 O O . GLU A 1 167 ? 1.691 -0.547 23.415 1.00 87.81 167 GLU A O 1
ATOM 1384 N N . GLY A 1 168 ? 0.827 -0.592 25.470 1.00 87.94 168 GLY A N 1
ATOM 1385 C CA . GLY A 1 168 ? 1.066 0.836 25.695 1.00 87.94 168 GLY A CA 1
ATOM 1386 C C . GLY A 1 168 ? 0.300 1.709 24.691 1.00 87.94 168 GLY A C 1
ATOM 1387 O O . GLY A 1 168 ? -0.928 1.768 24.733 1.00 87.94 168 GLY A O 1
ATOM 1388 N N . SER A 1 169 ? 1.008 2.408 23.797 1.00 87.25 169 SER A N 1
ATOM 1389 C CA . SER A 1 169 ? 0.411 3.221 22.721 1.00 87.25 169 SER A CA 1
ATOM 1390 C C . SER A 1 169 ? 0.271 2.489 21.381 1.00 87.25 169 SER A C 1
ATOM 1392 O O . SER A 1 169 ? -0.210 3.081 20.414 1.00 87.25 169 SER A O 1
ATOM 1394 N N . LYS A 1 170 ? 0.687 1.222 21.306 1.00 89.12 170 LYS A N 1
ATOM 1395 C CA . LYS A 1 170 ? 0.706 0.403 20.093 1.00 89.12 170 LYS A CA 1
ATOM 1396 C C . LYS A 1 170 ? -0.520 -0.508 20.045 1.00 89.12 170 LYS A C 1
ATOM 1398 O O . LYS A 1 170 ? -0.763 -1.271 20.971 1.00 89.12 170 LYS A O 1
ATOM 1403 N N . TYR A 1 171 ? -1.273 -0.442 18.958 1.00 89.69 171 TYR A N 1
ATOM 1404 C CA . TYR A 1 171 ? -2.339 -1.369 18.596 1.00 89.69 171 TYR A CA 1
ATOM 1405 C C . TYR A 1 171 ? -1.766 -2.421 17.649 1.00 89.69 171 TYR A C 1
ATOM 1407 O O . TYR A 1 171 ? -1.423 -2.100 16.511 1.00 89.69 171 TYR A O 1
ATOM 1415 N N . ILE A 1 172 ? -1.650 -3.661 18.111 1.00 90.50 172 ILE A N 1
ATOM 1416 C CA . ILE A 1 172 ? -1.204 -4.795 17.300 1.00 90.50 172 ILE A CA 1
ATOM 1417 C C . ILE A 1 172 ? -2.402 -5.338 16.534 1.00 90.50 172 ILE A C 1
ATOM 1419 O O . ILE A 1 172 ? -3.469 -5.551 17.114 1.00 90.50 172 ILE A O 1
ATOM 1423 N N . LEU A 1 173 ? -2.237 -5.554 15.231 1.00 90.12 173 LEU A N 1
ATOM 1424 C CA . LEU A 1 173 ? -3.313 -6.048 14.384 1.00 90.12 173 LEU A CA 1
ATOM 1425 C C . LEU A 1 173 ? -3.339 -7.583 14.313 1.00 90.12 173 LEU A C 1
ATOM 1427 O O . LEU A 1 173 ? -2.300 -8.238 14.251 1.00 90.12 173 LEU A O 1
ATOM 1431 N N . ASN A 1 174 ? -4.540 -8.156 14.272 1.00 88.94 174 ASN A N 1
ATOM 1432 C CA . ASN A 1 174 ? -4.791 -9.583 14.142 1.00 88.94 174 ASN A CA 1
ATOM 1433 C C . ASN A 1 174 ? -4.560 -10.025 12.693 1.00 88.94 174 ASN A C 1
ATOM 1435 O O . ASN A 1 174 ? -5.446 -9.914 11.843 1.00 88.94 174 ASN A O 1
ATOM 1439 N N . LEU A 1 175 ? -3.361 -10.538 12.416 1.00 88.44 175 LEU A N 1
ATOM 1440 C CA . LEU A 1 175 ? -2.997 -10.985 11.073 1.00 88.44 175 LEU A CA 1
ATOM 1441 C C . LEU A 1 175 ? -3.867 -12.142 10.570 1.00 88.44 175 LEU A C 1
ATOM 1443 O O . LEU A 1 175 ? -4.162 -12.156 9.381 1.00 88.44 175 LEU A O 1
ATOM 1447 N N . GLU A 1 176 ? -4.320 -13.062 11.431 1.00 88.94 176 GLU A N 1
ATOM 1448 C CA . GLU A 1 176 ? -5.212 -14.152 11.004 1.00 88.94 176 GLU A CA 1
ATOM 1449 C C . GLU A 1 176 ? -6.577 -13.632 10.549 1.00 88.94 176 GLU A C 1
ATOM 1451 O O . GLU A 1 176 ? -7.127 -14.108 9.556 1.00 88.94 176 GLU A O 1
ATOM 1456 N N . GLN A 1 177 ? -7.133 -12.655 11.267 1.00 87.62 177 GLN A N 1
ATOM 1457 C CA . GLN A 1 177 ? -8.398 -12.032 10.885 1.00 87.62 177 GLN A CA 1
ATOM 1458 C C . GLN A 1 177 ? -8.246 -11.256 9.573 1.00 87.62 177 GLN A C 1
ATOM 1460 O O . GLN A 1 177 ? -9.080 -11.402 8.682 1.00 87.62 177 GLN A O 1
ATOM 1465 N N . ILE A 1 178 ? -7.158 -10.491 9.427 1.00 88.62 178 ILE A N 1
ATOM 1466 C CA . ILE A 1 178 ? -6.830 -9.794 8.176 1.00 88.62 178 ILE A CA 1
ATOM 1467 C C . ILE A 1 178 ? -6.695 -10.798 7.024 1.00 88.62 178 ILE A C 1
ATOM 1469 O O . ILE A 1 178 ? -7.250 -10.570 5.953 1.00 88.62 178 ILE A O 1
ATOM 1473 N N . ASP A 1 179 ? -6.004 -11.918 7.244 1.00 89.12 179 ASP A N 1
ATOM 1474 C CA . ASP A 1 179 ? -5.813 -12.972 6.247 1.00 89.12 179 ASP A CA 1
ATOM 1475 C C . ASP A 1 179 ? -7.145 -13.510 5.715 1.00 89.12 179 ASP A C 1
ATOM 1477 O O . ASP A 1 179 ? -7.377 -13.506 4.505 1.00 89.12 179 ASP A O 1
ATOM 1481 N N . ARG A 1 180 ? -8.045 -13.907 6.622 1.00 88.12 180 ARG A N 1
ATOM 1482 C CA . ARG A 1 180 ? -9.362 -14.453 6.258 1.00 88.12 180 ARG A CA 1
ATOM 1483 C C . ARG A 1 180 ? -10.229 -13.425 5.538 1.00 88.12 180 ARG A C 1
ATOM 1485 O O . ARG A 1 180 ? -10.902 -13.759 4.572 1.00 88.12 180 ARG A O 1
ATOM 1492 N N . LEU A 1 181 ? -10.215 -12.174 5.993 1.00 87.69 181 LEU A N 1
ATOM 1493 C CA . LEU A 1 181 ? -11.041 -11.123 5.396 1.00 87.69 181 LEU A CA 1
ATOM 1494 C C . LEU A 1 181 ? -10.540 -10.696 4.019 1.00 87.69 181 LEU A C 1
ATOM 1496 O O . LEU A 1 181 ? -11.337 -10.318 3.166 1.00 87.69 181 LEU A O 1
ATOM 1500 N N . LEU A 1 182 ? -9.229 -10.733 3.786 1.00 90.12 182 LEU A N 1
ATOM 1501 C CA . LEU A 1 182 ? -8.652 -10.267 2.530 1.00 90.12 182 LEU A CA 1
ATOM 1502 C C . LEU A 1 182 ? -8.515 -11.359 1.467 1.00 90.12 182 LEU A C 1
ATOM 1504 O O . LEU A 1 182 ? -8.192 -11.011 0.334 1.00 90.12 182 LEU A O 1
ATOM 1508 N N . GLU A 1 183 ? -8.772 -12.632 1.770 1.00 91.00 183 GLU A N 1
ATOM 1509 C CA . GLU A 1 183 ? -8.546 -13.759 0.852 1.00 91.00 183 GLU A CA 1
ATOM 1510 C C . GLU A 1 183 ? -9.182 -13.544 -0.537 1.00 91.00 183 GLU A C 1
ATOM 1512 O O . GLU A 1 183 ? -8.472 -13.444 -1.545 1.00 91.00 183 GLU A O 1
ATOM 1517 N N . ASP A 1 184 ? -10.502 -13.353 -0.593 1.00 91.50 184 ASP A N 1
ATOM 1518 C CA . ASP A 1 184 ? -11.235 -13.122 -1.847 1.00 91.50 184 ASP A CA 1
ATOM 1519 C C . ASP A 1 184 ? -10.790 -11.838 -2.560 1.00 91.50 184 ASP A C 1
ATOM 1521 O O . ASP A 1 184 ? -10.710 -11.766 -3.797 1.00 91.50 184 ASP A O 1
ATOM 1525 N N . PHE A 1 185 ? -10.480 -10.799 -1.778 1.00 93.31 185 PHE A N 1
ATOM 1526 C CA . PHE A 1 185 ? -9.970 -9.550 -2.321 1.00 93.31 185 PHE A CA 1
ATOM 1527 C C . PHE A 1 185 ? -8.634 -9.785 -3.023 1.00 93.31 185 PHE A C 1
ATOM 1529 O O . PHE A 1 185 ? -8.528 -9.449 -4.201 1.00 93.31 185 PHE A O 1
ATOM 1536 N N . LEU A 1 186 ? -7.659 -10.421 -2.367 1.00 94.75 186 LEU A N 1
ATOM 1537 C CA . LEU A 1 186 ? -6.326 -10.696 -2.912 1.00 94.75 186 LEU A CA 1
ATOM 1538 C C . LEU A 1 186 ? -6.398 -11.499 -4.218 1.00 94.75 186 LEU A C 1
ATOM 1540 O O . LEU A 1 186 ? -5.716 -11.160 -5.194 1.00 94.75 186 LEU A O 1
ATOM 1544 N N . ILE A 1 187 ? -7.273 -12.507 -4.278 1.00 94.38 187 ILE A N 1
ATOM 1545 C CA . ILE A 1 187 ? -7.510 -13.294 -5.496 1.00 94.38 187 ILE A CA 1
ATOM 1546 C C . ILE A 1 187 ? -8.005 -12.380 -6.622 1.00 94.38 187 ILE A C 1
ATOM 1548 O O . ILE A 1 187 ? -7.398 -12.313 -7.695 1.00 94.38 187 ILE A O 1
ATOM 1552 N N . SER A 1 188 ? -9.070 -11.613 -6.375 1.00 94.44 188 SER A N 1
ATOM 1553 C CA . SER A 1 188 ? -9.643 -10.722 -7.392 1.00 94.44 188 SER A CA 1
ATOM 1554 C C . SER A 1 188 ? -8.707 -9.570 -7.792 1.00 94.44 188 SER A C 1
ATOM 1556 O O . SER A 1 188 ? -8.746 -9.099 -8.935 1.00 94.44 188 SER A O 1
ATOM 1558 N N . HIS A 1 189 ? -7.838 -9.147 -6.871 1.00 97.06 189 HIS A N 1
ATOM 1559 C CA . HIS A 1 189 ? -6.935 -8.014 -7.023 1.00 97.06 189 HIS A CA 1
ATOM 1560 C C . HIS A 1 189 ? -5.641 -8.366 -7.769 1.00 97.06 189 HIS A C 1
ATOM 1562 O O . HIS A 1 189 ? -4.997 -7.500 -8.367 1.00 97.06 189 HIS A O 1
ATOM 1568 N N . THR A 1 190 ? -5.290 -9.655 -7.811 1.00 97.00 190 THR A N 1
ATOM 1569 C CA . THR A 1 190 ? -4.067 -10.187 -8.432 1.00 97.00 190 THR A CA 1
ATOM 1570 C C . THR A 1 190 ? -3.829 -9.653 -9.846 1.00 97.00 190 THR A C 1
ATOM 1572 O O . THR A 1 190 ? -2.703 -9.297 -10.197 1.00 97.00 190 THR A O 1
ATOM 1575 N N . LYS A 1 191 ? -4.874 -9.558 -10.681 1.00 97.38 191 LYS A N 1
ATOM 1576 C CA . LYS A 1 191 ? -4.735 -9.075 -12.067 1.00 97.38 191 LYS A CA 1
ATOM 1577 C C . LYS A 1 191 ? -4.290 -7.610 -12.148 1.00 97.38 191 LYS A C 1
ATOM 1579 O O . LYS A 1 191 ? -3.533 -7.262 -13.050 1.00 97.38 191 LYS A O 1
ATOM 1584 N N . TYR A 1 192 ? -4.740 -6.770 -11.218 1.00 97.75 192 TYR A N 1
ATOM 1585 C CA . TYR A 1 192 ? -4.381 -5.354 -11.171 1.00 97.75 192 TYR A CA 1
ATOM 1586 C C . TYR A 1 192 ? -2.959 -5.186 -10.653 1.00 97.75 192 TYR A C 1
ATOM 1588 O O . TYR A 1 192 ? -2.145 -4.524 -11.294 1.00 97.75 192 TYR A O 1
ATOM 1596 N N . TYR A 1 193 ? -2.619 -5.908 -9.586 1.00 98.19 193 TYR A N 1
ATOM 1597 C CA . TYR A 1 193 ? -1.273 -5.888 -9.028 1.00 98.19 193 TYR A CA 1
ATOM 1598 C C . TYR A 1 193 ? -0.213 -6.394 -10.021 1.00 98.19 193 TYR A C 1
ATOM 1600 O O . TYR A 1 193 ? 0.857 -5.804 -10.149 1.00 98.19 193 TYR A O 1
ATOM 1608 N N . LYS A 1 194 ? -0.527 -7.420 -10.826 1.00 98.12 194 LYS A N 1
ATOM 1609 C CA . LYS A 1 194 ? 0.353 -7.859 -11.924 1.00 98.12 194 LYS A CA 1
ATOM 1610 C C . LYS A 1 194 ? 0.614 -6.748 -12.947 1.00 98.12 194 LYS A C 1
ATOM 1612 O O . LYS A 1 194 ? 1.744 -6.606 -13.410 1.00 98.12 194 LYS A O 1
ATOM 1617 N N . ARG A 1 195 ? -0.407 -5.951 -13.294 1.00 97.94 195 ARG A N 1
ATOM 1618 C CA . ARG A 1 195 ? -0.252 -4.785 -14.186 1.00 97.94 195 ARG A CA 1
ATOM 1619 C C . ARG A 1 195 ? 0.605 -3.699 -13.540 1.00 97.94 195 ARG A C 1
ATOM 1621 O O . ARG A 1 195 ? 1.460 -3.139 -14.216 1.00 97.94 195 ARG A O 1
ATOM 1628 N N . PHE A 1 196 ? 0.424 -3.460 -12.242 1.00 98.00 196 PHE A N 1
ATOM 1629 C CA . PHE A 1 196 ? 1.233 -2.517 -11.473 1.00 98.00 196 PHE A CA 1
ATOM 1630 C C . PHE A 1 196 ? 2.721 -2.871 -11.508 1.00 98.00 196 PHE A C 1
ATOM 1632 O O . PHE A 1 196 ? 3.535 -2.062 -11.947 1.00 98.00 196 PHE A O 1
ATOM 1639 N N . ILE A 1 197 ? 3.068 -4.112 -11.148 1.00 97.69 197 ILE A N 1
ATOM 1640 C CA . ILE A 1 197 ? 4.452 -4.604 -11.191 1.00 97.69 197 ILE A CA 1
ATOM 1641 C C . ILE A 1 197 ? 5.024 -4.513 -12.606 1.00 97.69 197 ILE A C 1
ATOM 1643 O O . ILE A 1 197 ? 6.149 -4.045 -12.780 1.00 97.69 197 ILE A O 1
ATOM 1647 N N . LYS A 1 198 ? 4.249 -4.904 -13.627 1.00 97.56 198 LYS A N 1
ATOM 1648 C CA . LYS A 1 198 ? 4.680 -4.801 -15.026 1.00 97.56 198 LYS A CA 1
ATOM 1649 C C . LYS A 1 198 ? 5.045 -3.359 -15.393 1.00 97.56 198 LYS A C 1
ATOM 1651 O O . LYS A 1 198 ? 6.114 -3.139 -15.952 1.00 97.56 198 LYS A O 1
ATOM 1656 N N . LYS A 1 199 ? 4.213 -2.384 -15.020 1.00 97.25 199 LYS A N 1
ATOM 1657 C CA . LYS A 1 199 ? 4.476 -0.969 -15.301 1.00 97.25 199 LYS A CA 1
ATOM 1658 C C . LYS A 1 199 ? 5.706 -0.442 -14.557 1.00 97.25 199 LYS A C 1
ATOM 1660 O O . LYS A 1 199 ? 6.492 0.295 -15.142 1.00 97.25 199 LYS A O 1
ATOM 1665 N N . ILE A 1 200 ? 5.920 -0.852 -13.303 1.00 95.31 200 ILE A N 1
ATOM 1666 C CA . ILE A 1 200 ? 7.144 -0.508 -12.557 1.00 95.31 200 ILE A CA 1
ATOM 1667 C C . ILE A 1 200 ? 8.385 -1.049 -13.285 1.00 95.31 200 ILE A C 1
ATOM 1669 O O . ILE A 1 200 ? 9.371 -0.331 -13.427 1.00 95.31 200 ILE A O 1
ATOM 1673 N N . ILE A 1 201 ? 8.340 -2.288 -13.786 1.00 95.25 201 ILE A N 1
ATOM 1674 C CA . ILE A 1 201 ? 9.442 -2.883 -14.560 1.00 95.25 201 ILE A CA 1
ATOM 1675 C C . ILE A 1 201 ? 9.682 -2.113 -15.866 1.00 95.25 201 ILE A C 1
ATOM 1677 O O . ILE A 1 201 ? 10.831 -1.831 -16.201 1.00 95.25 201 ILE A O 1
ATOM 1681 N N . GLU A 1 202 ? 8.620 -1.749 -16.589 1.00 95.94 202 GLU A N 1
ATOM 1682 C CA . GLU A 1 202 ? 8.712 -0.942 -17.814 1.00 95.94 202 GLU A CA 1
ATOM 1683 C C . GLU A 1 202 ? 9.390 0.408 -17.539 1.00 95.94 202 GLU A C 1
ATOM 1685 O O . GLU A 1 202 ? 10.361 0.745 -18.208 1.00 95.94 202 GLU A O 1
ATOM 1690 N N . ILE A 1 203 ? 8.954 1.136 -16.503 1.00 93.25 203 ILE A N 1
ATOM 1691 C CA . ILE A 1 203 ? 9.538 2.433 -16.121 1.00 93.25 203 ILE A CA 1
ATOM 1692 C C . ILE A 1 203 ? 10.996 2.280 -15.668 1.00 93.25 203 ILE A C 1
ATOM 1694 O O . ILE A 1 203 ? 11.838 3.107 -16.018 1.00 93.25 203 ILE A O 1
ATOM 1698 N N . LYS A 1 204 ? 11.322 1.215 -14.920 1.00 90.06 204 LYS A N 1
ATOM 1699 C CA . LYS A 1 204 ? 12.703 0.916 -14.511 1.00 90.06 204 LYS A CA 1
ATOM 1700 C C . LYS A 1 204 ? 13.625 0.772 -15.723 1.00 90.06 204 LYS A C 1
ATOM 1702 O O . LYS A 1 204 ? 14.745 1.281 -15.695 1.00 90.06 204 LYS A O 1
ATOM 1707 N N . ASN A 1 205 ? 13.160 0.072 -16.755 1.00 91.62 205 ASN A N 1
ATOM 1708 C CA . ASN A 1 205 ? 13.944 -0.268 -17.943 1.00 91.62 205 ASN A CA 1
ATOM 1709 C C . ASN A 1 205 ? 13.914 0.813 -19.031 1.00 91.62 205 ASN A C 1
ATOM 1711 O O . ASN A 1 205 ? 14.640 0.693 -20.018 1.00 91.62 205 ASN A O 1
ATOM 1715 N N . ASP A 1 206 ? 13.095 1.849 -18.854 1.00 86.88 206 ASP A N 1
ATOM 1716 C CA . ASP A 1 206 ? 13.045 2.996 -19.751 1.00 86.88 206 ASP A CA 1
ATOM 1717 C C . ASP A 1 206 ? 14.389 3.744 -19.717 1.00 86.88 206 ASP A C 1
ATOM 1719 O O . ASP A 1 206 ? 14.984 3.921 -18.641 1.00 86.88 206 ASP A O 1
ATOM 1723 N N . ARG A 1 207 ? 14.898 4.099 -20.899 1.00 64.62 207 ARG A N 1
ATOM 1724 C CA . ARG A 1 207 ? 16.223 4.713 -21.069 1.00 64.62 207 ARG A CA 1
ATOM 1725 C C . ARG A 1 207 ? 16.163 6.219 -20.871 1.00 64.62 207 ARG A C 1
ATOM 1727 O O . ARG A 1 207 ? 15.233 6.850 -21.417 1.00 64.62 207 ARG A O 1
#